Protein AF-0000000071876590 (afdb_homodimer)

pLDDT: mean 78.42, std 24.4, range [21.53, 98.75]

InterPro domains:
  IPR000210 BTB/POZ domain [PF00651] (26-128)
  IPR000210 BTB/POZ domain [PS50097] (36-102)
  IPR000210 BTB/POZ domain [SM00225] (36-132)
  IPR011333 SKP1/BTB/POZ domain superfamily [G3DSA:3.30.710.10] (7-135)
  IPR011333 SKP1/BTB/POZ domain superfamily [SSF54695] (9-129)
  IPR050457 Zinc finger and BTB domain-containing [PTHR46105] (5-132)

Sequence (322 aa):
MATSAPRSSVFTFESTVHSSHVLRCLDEQRRRDTMCDVTVVVEGQSFRAHRSILASCSEYMMHRISSFSQHGAVITLPQEVTVAGFEPLLKFAYTSKLIFEKHNVLEIRNSASILGFNDLDKACFDFLLPKFFSSKLGTFYQRQISVCICLTGSRIPSVSSMATSAPRSSVFTFESTVHSSHVLRCLDEQRRRDTMCDVTVVVEGQSFRAHRSILASCSEYMMHRISSFSQHGAVITLPQEVTVAGFEPLLKFAYTSKLIFEKHNVLEIRNSASILGFNDLDKACFDFLLPKFFSSKLGTFYQRQISVCICLTGSRIPSVSS

Radius of gyration: 23.73 Å; Cα contacts (8 Å, |Δi|>4): 412; chains: 2; bounding box: 60×90×61 Å

Secondary structure (DSSP, 8-state):
---------EEEEE-SSHHHHHHHHHHHHHHTT-S--EEEEETTEEEEE-HHHHHHHBHHHHHHHHHS--TTEEEEPPTT--HHHHHHHHHHHHHSEEEEETTTHHHHHHHHHHHTBSSS-HHHHHHHHHHHH-S--SSGGGS------------------/---------EEEEE-SSHHHHHHHHHHHHHHTT-S--EEEEETTEEEEE-HHHHHHHBHHHHHHHHHS--TTEEEEPPTT--HHHHHHHHHHHHHSEEEEETTTHHHHHHHHHHHTBSSS-HHHHHHHHHHHH-S-TTSGGGS------------------

Nearest PDB structures (foldseek):
  2z8h-assembly1_A-2  TM=9.268E-01  e=6.097E-17  Mus musculus
  9gp5-assembly1_D  TM=9.671E-01  e=3.355E-15  Homo sapiens
  9gr9-assembly2_D-2  TM=9.764E-01  e=1.689E-14  Homo sapiens
  3ohv-assembly2_D  TM=9.613E-01  e=5.766E-14  Homo sapiens
  8ua6-assembly1_D  TM=9.267E-01  e=2.550E-13  Homo sapiens

Structure (mmCIF, N/CA/C/O backbone):
data_AF-0000000071876590-model_v1
#
loop_
_entity.id
_entity.type
_entity.pdbx_description
1 polymer 'BTB domain-containing protein'
#
loop_
_atom_site.group_PDB
_atom_site.id
_atom_site.type_symbol
_atom_site.label_atom_id
_atom_site.label_alt_id
_atom_site.label_comp_id
_atom_site.label_asym_id
_atom_site.label_entity_id
_atom_site.label_seq_id
_atom_site.pdbx_PDB_ins_code
_atom_site.Cartn_x
_atom_site.Cartn_y
_atom_site.Cartn_z
_atom_site.occupancy
_atom_site.B_iso_or_equiv
_atom_site.auth_seq_id
_atom_site.auth_comp_id
_atom_site.auth_asym_id
_atom_site.auth_atom_id
_atom_site.pdbx_PDB_model_num
ATOM 1 N N . MET A 1 1 ? 1.255 50.156 -8.5 1 38.94 1 MET A N 1
ATOM 2 C CA . MET A 1 1 ? 2.074 48.969 -8.586 1 38.94 1 MET A CA 1
ATOM 3 C C . MET A 1 1 ? 1.629 47.906 -7.562 1 38.94 1 MET A C 1
ATOM 5 O O . MET A 1 1 ? 1.713 48.156 -6.355 1 38.94 1 MET A O 1
ATOM 9 N N . ALA A 1 2 ? 0.673 47.094 -7.895 1 47.62 2 ALA A N 1
ATOM 10 C CA . ALA A 1 2 ? 0.082 46.062 -7.059 1 47.62 2 ALA A CA 1
ATOM 11 C C . ALA A 1 2 ? 1.159 45.156 -6.473 1 47.62 2 ALA A C 1
ATOM 13 O O . ALA A 1 2 ? 1.996 44.625 -7.207 1 47.62 2 ALA A O 1
ATOM 14 N N . THR A 1 3 ? 1.755 45.5 -5.379 1 46.78 3 THR A N 1
ATOM 15 C CA . THR A 1 3 ? 2.688 44.625 -4.695 1 46.78 3 THR A CA 1
ATOM 16 C C . THR A 1 3 ? 2.162 43.188 -4.68 1 46.78 3 THR A C 1
ATOM 18 O O . THR A 1 3 ? 1.097 42.938 -4.125 1 46.78 3 THR A O 1
ATOM 21 N N . SER A 1 4 ? 2.359 42.5 -5.777 1 49.38 4 SER A N 1
ATOM 22 C CA . SER A 1 4 ? 2.045 41.062 -5.84 1 49.38 4 SER A CA 1
ATOM 23 C C . SER A 1 4 ? 2.312 40.406 -4.5 1 49.38 4 SER A C 1
ATOM 25 O O . SER A 1 4 ? 3.381 40.562 -3.91 1 49.38 4 SER A O 1
ATOM 27 N N . ALA A 1 5 ? 1.407 40.344 -3.635 1 51.72 5 ALA A N 1
ATOM 28 C CA . ALA A 1 5 ? 1.478 39.594 -2.393 1 51.72 5 ALA A CA 1
ATOM 29 C C . ALA A 1 5 ? 2.434 38.406 -2.527 1 51.72 5 ALA A C 1
ATOM 31 O O . ALA A 1 5 ? 2.514 37.781 -3.59 1 51.72 5 ALA A O 1
ATOM 32 N N . PRO A 1 6 ? 3.584 38.375 -1.807 1 52.53 6 PRO A N 1
ATOM 33 C CA . PRO A 1 6 ? 4.559 37.281 -1.866 1 52.53 6 PRO A CA 1
ATOM 34 C C . PRO A 1 6 ? 3.898 35.906 -1.981 1 52.53 6 PRO A C 1
ATOM 36 O O . PRO A 1 6 ? 2.842 35.688 -1.388 1 52.53 6 PRO A O 1
ATOM 39 N N . ARG A 1 7 ? 3.85 35.312 -3.148 1 54.78 7 ARG A N 1
ATOM 40 C CA . ARG A 1 7 ? 3.41 33.969 -3.441 1 54.78 7 ARG A CA 1
ATOM 41 C C . ARG A 1 7 ? 3.742 33.031 -2.289 1 54.78 7 ARG A C 1
ATOM 43 O O . ARG A 1 7 ? 4.855 33.031 -1.764 1 54.78 7 ARG A O 1
ATOM 50 N N . SER A 1 8 ? 2.721 32.688 -1.494 1 64.62 8 SER A N 1
ATOM 51 C CA . SER A 1 8 ? 2.9 31.766 -0.367 1 64.62 8 SER A CA 1
ATOM 52 C C . SER A 1 8 ? 3.801 30.594 -0.742 1 64.62 8 SER A C 1
ATOM 54 O O . SER A 1 8 ? 3.652 30.016 -1.816 1 64.62 8 SER A O 1
ATOM 56 N N . SER A 1 9 ? 5.043 30.547 -0.22 1 80.5 9 SER A N 1
ATOM 57 C CA . SER A 1 9 ? 6.039 29.5 -0.456 1 80.5 9 SER A CA 1
ATOM 58 C C . SER A 1 9 ? 5.508 28.125 -0.071 1 80.5 9 SER A C 1
ATOM 60 O O . SER A 1 9 ? 4.918 27.953 0.997 1 80.5 9 SER A O 1
ATOM 62 N N . VAL A 1 10 ? 5.25 27.266 -1.045 1 85.44 10 VAL A N 1
ATOM 63 C CA . VAL A 1 10 ? 4.863 25.875 -0.845 1 85.44 10 VAL A CA 1
ATOM 64 C C . VAL A 1 10 ? 6.113 25.016 -0.698 1 85.44 10 VAL A C 1
ATOM 66 O O . VAL A 1 10 ? 7.07 25.156 -1.461 1 85.44 10 VAL A O 1
ATOM 69 N N . PHE A 1 11 ? 6.094 24.188 0.379 1 84 11 PHE A N 1
ATOM 70 C CA . PHE A 1 11 ? 7.211 23.281 0.644 1 84 11 PHE A CA 1
ATOM 71 C C . PHE A 1 11 ? 6.785 21.828 0.468 1 84 11 PHE A C 1
ATOM 73 O O . PHE A 1 11 ? 5.633 21.469 0.733 1 84 11 PHE A O 1
ATOM 80 N N . THR A 1 12 ? 7.781 20.969 0.003 1 88.75 12 THR A N 1
ATOM 81 C CA . THR A 1 12 ? 7.504 19.547 -0.177 1 88.75 12 THR A CA 1
ATOM 82 C C . THR A 1 12 ? 8.586 18.703 0.484 1 88.75 12 THR A C 1
ATOM 84 O O . THR A 1 12 ? 9.781 18.938 0.271 1 88.75 12 THR A O 1
ATOM 87 N N . PHE A 1 13 ? 8.18 17.859 1.358 1 87.06 13 PHE A N 1
ATOM 88 C CA . PHE A 1 13 ? 9.023 16.781 1.872 1 87.06 13 PHE A CA 1
ATOM 89 C C . PHE A 1 13 ? 8.656 15.453 1.228 1 87.06 13 PHE A C 1
ATOM 91 O O . PHE A 1 13 ? 7.48 15.086 1.173 1 87.06 13 PHE A O 1
ATOM 98 N N . GLU A 1 14 ? 9.672 14.781 0.683 1 90.56 14 GLU A N 1
ATOM 99 C CA . GLU A 1 14 ? 9.43 13.477 0.08 1 90.56 14 GLU A CA 1
ATOM 100 C C . GLU A 1 14 ? 10.219 12.383 0.797 1 90.56 14 GLU A C 1
ATOM 102 O O . GLU A 1 14 ? 11.438 12.477 0.934 1 90.56 14 GLU A O 1
ATOM 107 N N . SER A 1 15 ? 9.539 11.453 1.236 1 90.25 15 SER A N 1
ATOM 108 C CA . SER A 1 15 ? 10.195 10.305 1.854 1 90.25 15 SER A CA 1
ATOM 109 C C . SER A 1 15 ? 10.578 9.258 0.811 1 90.25 15 SER A C 1
ATOM 111 O O . SER A 1 15 ? 9.742 8.844 0.004 1 90.25 15 SER A O 1
ATOM 113 N N . THR A 1 16 ? 11.836 8.781 0.858 1 88.94 16 THR A N 1
ATOM 114 C CA . THR A 1 16 ? 12.32 7.785 -0.093 1 88.94 16 THR A CA 1
ATOM 115 C C . THR A 1 16 ? 12.047 6.371 0.417 1 88.94 16 THR A C 1
ATOM 117 O O . THR A 1 16 ? 12.234 5.395 -0.313 1 88.94 16 THR A O 1
ATOM 120 N N . VAL A 1 17 ? 11.578 6.258 1.608 1 91.5 17 VAL A N 1
ATOM 121 C CA . VAL A 1 17 ? 11.445 4.926 2.191 1 91.5 17 VAL A CA 1
ATOM 122 C C . VAL A 1 17 ? 9.969 4.633 2.471 1 91.5 17 VAL A C 1
ATOM 124 O O . VAL A 1 17 ? 9.602 3.49 2.75 1 91.5 17 VAL A O 1
ATOM 127 N N . HIS A 1 18 ? 9.125 5.586 2.344 1 94.56 18 HIS A N 1
ATOM 128 C CA . HIS A 1 18 ? 7.73 5.477 2.754 1 94.56 18 HIS A CA 1
ATOM 129 C C . HIS A 1 18 ? 7.02 4.359 2 1 94.56 18 HIS A C 1
ATOM 131 O O . HIS A 1 18 ? 6.363 3.514 2.609 1 94.56 18 HIS A O 1
ATOM 137 N N . SER A 1 19 ? 7.188 4.359 0.719 1 96.31 19 SER A N 1
ATOM 138 C CA . SER A 1 19 ? 6.469 3.373 -0.081 1 96.31 19 SER A CA 1
ATOM 139 C C . SER A 1 19 ? 6.848 1.951 0.32 1 96.31 19 SER A C 1
ATOM 141 O O . SER A 1 19 ? 5.98 1.085 0.455 1 96.31 19 SER A O 1
ATOM 143 N N . SER A 1 20 ? 8.141 1.736 0.515 1 96 20 SER A N 1
ATOM 144 C CA . SER A 1 20 ? 8.586 0.408 0.92 1 96 20 SER A CA 1
ATOM 145 C C . SER A 1 20 ? 8.086 0.058 2.318 1 96 20 SER A C 1
ATOM 147 O O . SER A 1 20 ? 7.742 -1.094 2.59 1 96 20 SER A O 1
ATOM 149 N N . HIS A 1 21 ? 8.039 1.03 3.176 1 96.12 21 HIS A N 1
ATOM 150 C CA . HIS A 1 21 ? 7.551 0.812 4.531 1 96.12 21 HIS A CA 1
ATOM 151 C C . HIS A 1 21 ? 6.074 0.443 4.531 1 96.12 21 HIS A C 1
ATOM 153 O O . HIS A 1 21 ? 5.66 -0.49 5.227 1 96.12 21 HIS A O 1
ATOM 159 N N . VAL A 1 22 ? 5.316 1.135 3.766 1 97.62 22 VAL A N 1
ATOM 160 C CA . VAL A 1 22 ? 3.887 0.849 3.682 1 97.62 22 VAL A CA 1
ATOM 161 C C . VAL A 1 22 ? 3.672 -0.573 3.168 1 97.62 22 VAL A C 1
ATOM 163 O O . VAL A 1 22 ? 2.877 -1.33 3.729 1 97.62 22 VAL A O 1
ATOM 166 N N . LEU A 1 23 ? 4.387 -0.911 2.152 1 98.38 23 LEU A N 1
ATOM 167 C CA . LEU A 1 23 ? 4.238 -2.246 1.581 1 98.38 23 LEU A CA 1
ATOM 168 C C . LEU A 1 23 ? 4.594 -3.318 2.605 1 98.38 23 LEU A C 1
ATOM 170 O O . LEU A 1 23 ? 3.918 -4.344 2.695 1 98.38 23 LEU A O 1
ATOM 174 N N . ARG A 1 24 ? 5.629 -3.062 3.336 1 98.06 24 ARG A N 1
ATOM 175 C CA . ARG A 1 24 ? 6.039 -4 4.375 1 98.06 24 ARG A CA 1
ATOM 176 C C . ARG A 1 24 ? 4.941 -4.176 5.418 1 98.06 24 ARG A C 1
ATOM 178 O O . ARG A 1 24 ? 4.652 -5.297 5.84 1 98.06 24 ARG A O 1
ATOM 185 N N . CYS A 1 25 ? 4.352 -3.113 5.785 1 97.81 25 CYS A N 1
ATOM 186 C CA . CYS A 1 25 ? 3.268 -3.172 6.762 1 97.81 25 CYS A CA 1
ATOM 187 C C . CYS A 1 25 ? 2.072 -3.934 6.203 1 97.81 25 CYS A C 1
ATOM 189 O O . CYS A 1 25 ? 1.454 -4.73 6.91 1 97.81 25 CYS A O 1
ATOM 191 N N . LEU A 1 26 ? 1.782 -3.697 4.992 1 98.62 26 LEU A N 1
ATOM 192 C CA . LEU A 1 26 ? 0.675 -4.406 4.359 1 98.62 26 LEU A CA 1
ATOM 193 C C . LEU A 1 26 ? 0.957 -5.902 4.289 1 98.62 26 LEU A C 1
ATOM 195 O O . LEU A 1 26 ? 0.048 -6.719 4.457 1 98.62 26 LEU A O 1
ATOM 199 N N . ASP A 1 27 ? 2.154 -6.223 4.043 1 98.75 27 ASP A N 1
ATOM 200 C CA . ASP A 1 27 ? 2.523 -7.637 4.051 1 98.75 27 ASP A CA 1
ATOM 201 C C . ASP A 1 27 ? 2.328 -8.242 5.438 1 98.75 27 ASP A C 1
ATOM 203 O O . ASP A 1 27 ? 1.849 -9.375 5.562 1 98.75 27 ASP A O 1
ATOM 207 N N . GLU A 1 28 ? 2.756 -7.52 6.402 1 98.56 28 GLU A N 1
ATOM 208 C CA . GLU A 1 28 ? 2.562 -7.984 7.773 1 98.56 28 GLU A CA 1
ATOM 209 C C . GLU A 1 28 ? 1.082 -8.18 8.086 1 98.56 28 GLU A C 1
ATOM 211 O O . GLU A 1 28 ? 0.698 -9.188 8.688 1 98.56 28 GLU A O 1
ATOM 216 N N . GLN A 1 29 ? 0.333 -7.223 7.707 1 97.69 29 GLN A N 1
ATOM 217 C CA . GLN A 1 29 ? -1.109 -7.352 7.883 1 97.69 29 GLN A CA 1
ATOM 218 C C . GLN A 1 29 ? -1.633 -8.617 7.219 1 97.69 29 GLN A C 1
ATOM 220 O O . GLN A 1 29 ? -2.395 -9.375 7.824 1 97.69 29 GLN A O 1
ATOM 225 N N . ARG A 1 30 ? -1.25 -8.867 6.008 1 98.31 30 ARG A N 1
ATOM 226 C CA . ARG A 1 30 ? -1.722 -10.031 5.266 1 98.31 30 ARG A CA 1
ATOM 227 C C . ARG A 1 30 ? -1.336 -11.328 5.973 1 98.31 30 ARG A C 1
ATOM 229 O O . ARG A 1 30 ? -2.164 -12.227 6.129 1 98.31 30 ARG A O 1
ATOM 236 N N . ARG A 1 31 ? -0.108 -11.391 6.398 1 98.19 31 ARG A N 1
ATOM 237 C CA . ARG A 1 31 ? 0.401 -12.602 7.039 1 98.19 31 ARG A CA 1
ATOM 238 C C . ARG A 1 31 ? -0.348 -12.891 8.336 1 98.19 31 ARG A C 1
ATOM 240 O O . ARG A 1 31 ? -0.514 -14.047 8.719 1 98.19 31 ARG A O 1
ATOM 247 N N . ARG A 1 32 ? -0.872 -11.859 8.906 1 96.81 32 ARG A N 1
ATOM 248 C CA . ARG A 1 32 ? -1.608 -12.008 10.164 1 96.81 32 ARG A CA 1
ATOM 249 C C . ARG A 1 32 ? -3.113 -12.016 9.914 1 96.81 32 ARG A C 1
ATOM 251 O O . ARG A 1 32 ? -3.902 -12.055 10.859 1 96.81 32 ARG A O 1
ATOM 258 N N . ASP A 1 33 ? -3.473 -11.969 8.703 1 96.44 33 ASP A N 1
ATOM 259 C CA . ASP A 1 33 ? -4.871 -11.906 8.289 1 96.44 33 ASP A CA 1
ATOM 260 C C . ASP A 1 33 ? -5.598 -10.75 8.977 1 96.44 33 ASP A C 1
ATOM 262 O O . ASP A 1 33 ? -6.699 -10.922 9.5 1 96.44 33 ASP A O 1
ATOM 266 N N . THR A 1 34 ? -4.902 -9.625 9.062 1 94 34 THR A N 1
ATOM 267 C CA . THR A 1 34 ? -5.5 -8.414 9.602 1 94 34 THR A CA 1
ATOM 268 C C . THR A 1 34 ? -5.949 -7.484 8.477 1 94 34 THR A C 1
ATOM 270 O O . THR A 1 34 ? -5.184 -7.199 7.555 1 94 34 THR A O 1
ATOM 273 N N . MET A 1 35 ? -7.25 -7.113 8.469 1 92.94 35 MET A N 1
ATOM 274 C CA . MET A 1 35 ? -7.867 -6.152 7.562 1 92.94 35 MET A CA 1
ATOM 275 C C . MET A 1 35 ? -7.949 -6.715 6.148 1 92.94 35 MET A C 1
ATOM 277 O O . MET A 1 35 ? -8.125 -5.965 5.184 1 92.94 35 MET A O 1
ATOM 281 N N . CYS A 1 36 ? -7.625 -7.953 6.012 1 95.12 36 CYS A N 1
ATOM 282 C CA . CYS A 1 36 ? -7.855 -8.594 4.719 1 95.12 36 CYS A CA 1
ATOM 283 C C . CYS A 1 36 ? -9.344 -8.664 4.402 1 95.12 36 CYS A C 1
ATOM 285 O O . CYS A 1 36 ? -10.156 -8.938 5.285 1 95.12 36 CYS A O 1
ATOM 287 N N . ASP A 1 37 ? -9.68 -8.461 3.131 1 92.75 37 ASP A N 1
ATOM 288 C CA . ASP A 1 37 ? -11.094 -8.367 2.809 1 92.75 37 ASP A CA 1
ATOM 289 C C . ASP A 1 37 ? -11.438 -9.195 1.575 1 92.75 37 ASP A C 1
ATOM 291 O O . ASP A 1 37 ? -12.484 -8.992 0.952 1 92.75 37 ASP A O 1
ATOM 295 N N . VAL A 1 38 ? -10.633 -10.133 1.179 1 95.25 38 VAL A N 1
ATOM 296 C CA . VAL A 1 38 ? -10.938 -11.031 0.069 1 95.25 38 VAL A CA 1
ATOM 297 C C . VAL A 1 38 ? -10.25 -12.375 0.287 1 95.25 38 VAL A C 1
ATOM 299 O O . VAL A 1 38 ? -9.172 -12.438 0.882 1 95.25 38 VAL A O 1
ATOM 302 N N . THR A 1 39 ? -10.898 -13.383 -0.102 1 96.94 39 THR A N 1
ATOM 303 C CA . THR A 1 39 ? -10.344 -14.734 -0.154 1 96.94 39 THR A CA 1
ATOM 304 C C . THR A 1 39 ? -10.195 -15.203 -1.6 1 96.94 39 THR A C 1
ATOM 306 O O . THR A 1 39 ? -11.164 -15.203 -2.361 1 96.94 39 THR A O 1
ATOM 309 N N . VAL A 1 40 ? -8.992 -15.555 -1.959 1 98 40 VAL A N 1
ATOM 310 C CA . VAL A 1 40 ? -8.719 -16.094 -3.289 1 98 40 VAL A CA 1
ATOM 311 C C . VAL A 1 40 ? -8.547 -17.609 -3.211 1 98 40 VAL A C 1
ATOM 313 O O . VAL A 1 40 ? -7.762 -18.109 -2.404 1 98 40 VAL A O 1
ATOM 316 N N . VAL A 1 41 ? -9.297 -18.312 -4.027 1 98.44 41 VAL A N 1
ATOM 317 C CA . VAL A 1 41 ? -9.234 -19.766 -4.027 1 98.44 41 VAL A CA 1
ATOM 318 C C . VAL A 1 41 ? -8.516 -20.25 -5.289 1 98.44 41 VAL A C 1
ATOM 320 O O . VAL A 1 41 ? -8.938 -19.938 -6.406 1 98.44 41 VAL A O 1
ATOM 323 N N . VAL A 1 42 ? -7.445 -20.953 -5.082 1 98.62 42 VAL A N 1
ATOM 324 C CA . VAL A 1 42 ? -6.641 -21.531 -6.148 1 98.62 42 VAL A CA 1
ATOM 325 C C . VAL A 1 42 ? -6.477 -23.031 -5.906 1 98.62 42 VAL A C 1
ATOM 327 O O . VAL A 1 42 ? -5.918 -23.453 -4.891 1 98.62 42 VAL A O 1
ATOM 330 N N . GLU A 1 43 ? -6.922 -23.797 -6.789 1 98.12 43 GLU A N 1
ATOM 331 C CA . GLU A 1 43 ? -6.844 -25.25 -6.648 1 98.12 43 GLU A CA 1
ATOM 332 C C . GLU A 1 43 ? -7.348 -25.703 -5.281 1 98.12 43 GLU A C 1
ATOM 334 O O . GLU A 1 43 ? -6.719 -26.531 -4.629 1 98.12 43 GLU A O 1
ATOM 339 N N . GLY A 1 44 ? -8.367 -25.109 -4.836 1 97.31 44 GLY A N 1
ATOM 340 C CA . GLY A 1 44 ? -9 -25.5 -3.584 1 97.31 44 GLY A CA 1
ATOM 341 C C . GLY A 1 44 ? -8.328 -24.891 -2.365 1 97.31 44 GLY A C 1
ATOM 342 O O . GLY A 1 44 ? -8.844 -25 -1.25 1 97.31 44 GLY A O 1
ATOM 343 N N . GLN A 1 45 ? -7.219 -24.297 -2.527 1 98.31 45 GLN A N 1
ATOM 344 C CA . GLN A 1 45 ? -6.527 -23.641 -1.422 1 98.31 45 GLN A CA 1
ATOM 345 C C . GLN A 1 45 ? -6.926 -22.172 -1.314 1 98.31 45 GLN A C 1
ATOM 347 O O . GLN A 1 45 ? -7.051 -21.484 -2.328 1 98.31 45 GLN A O 1
ATOM 352 N N . SER A 1 46 ? -7.133 -21.75 -0.089 1 98.19 46 SER A N 1
ATOM 353 C CA . SER A 1 46 ? -7.578 -20.375 0.145 1 98.19 46 SER A CA 1
ATOM 354 C C . SER A 1 46 ? -6.406 -19.469 0.52 1 98.19 46 SER A C 1
ATOM 356 O O . SER A 1 46 ? -5.535 -19.875 1.296 1 98.19 46 SER A O 1
ATOM 358 N N . PHE A 1 47 ? -6.387 -18.234 -0.032 1 98.5 47 PHE A N 1
ATOM 359 C CA . PHE A 1 47 ? -5.426 -17.188 0.269 1 98.5 47 PHE A CA 1
ATOM 360 C C . PHE A 1 47 ? -6.137 -15.898 0.655 1 98.5 47 PHE A C 1
ATOM 362 O O . PHE A 1 47 ? -6.961 -15.383 -0.105 1 98.5 47 PHE A O 1
ATOM 369 N N . ARG A 1 48 ? -5.805 -15.367 1.826 1 97.75 48 ARG A N 1
ATOM 370 C CA . ARG A 1 48 ? -6.34 -14.078 2.252 1 97.75 48 ARG A CA 1
ATOM 371 C C . ARG A 1 48 ? -5.469 -12.93 1.756 1 97.75 48 ARG A C 1
ATOM 373 O O . ARG A 1 48 ? -4.238 -13.039 1.736 1 97.75 48 ARG A O 1
ATOM 380 N N . ALA A 1 49 ? -6.148 -11.867 1.338 1 97.88 49 ALA A N 1
ATOM 381 C CA . ALA A 1 49 ? -5.414 -10.719 0.824 1 97.88 49 ALA A CA 1
ATOM 382 C C . ALA A 1 49 ? -6.254 -9.445 0.902 1 97.88 49 ALA A C 1
ATOM 384 O O . ALA A 1 49 ? -7.402 -9.484 1.351 1 97.88 49 ALA A O 1
ATOM 385 N N . HIS A 1 50 ? -5.703 -8.344 0.597 1 97 50 HIS A N 1
ATOM 386 C CA . HIS A 1 50 ? -6.422 -7.086 0.443 1 97 50 HIS A CA 1
ATOM 387 C C . HIS A 1 50 ? -6.871 -6.883 -1 1 97 50 HIS A C 1
ATOM 389 O O . HIS A 1 50 ? -6.066 -6.988 -1.928 1 97 50 HIS A O 1
ATOM 395 N N . ARG A 1 51 ? -8.117 -6.531 -1.193 1 96.56 51 ARG A N 1
ATOM 396 C CA . ARG A 1 51 ? -8.648 -6.266 -2.529 1 96.56 51 ARG A CA 1
ATOM 397 C C . ARG A 1 51 ? -7.844 -5.176 -3.229 1 96.56 51 ARG A C 1
ATOM 399 O O . ARG A 1 51 ? -7.504 -5.309 -4.406 1 96.56 51 ARG A O 1
ATOM 406 N N . SER A 1 52 ? -7.586 -4.117 -2.457 1 96.62 52 SER A N 1
ATOM 407 C CA . SER A 1 52 ? -6.918 -2.949 -3.025 1 96.62 52 SER A CA 1
ATOM 408 C C . SER A 1 52 ? -5.531 -3.307 -3.551 1 96.62 52 SER A C 1
ATOM 410 O O . SER A 1 52 ? -5.121 -2.826 -4.609 1 96.62 52 SER A O 1
ATOM 412 N N . ILE A 1 53 ? -4.785 -4.18 -2.84 1 98 53 ILE A N 1
ATOM 413 C CA . ILE A 1 53 ? -3.449 -4.586 -3.264 1 98 53 ILE A CA 1
ATOM 414 C C . ILE A 1 53 ? -3.547 -5.488 -4.492 1 98 53 ILE A C 1
ATOM 416 O O . ILE A 1 53 ? -2.84 -5.277 -5.48 1 98 53 ILE A O 1
ATOM 420 N N . LEU A 1 54 ? -4.441 -6.469 -4.477 1 97.38 54 LEU A N 1
ATOM 421 C CA . LEU A 1 54 ? -4.598 -7.367 -5.617 1 97.38 54 LEU A CA 1
ATOM 422 C C . LEU A 1 54 ? -4.996 -6.59 -6.867 1 97.38 54 LEU A C 1
ATOM 424 O O . LEU A 1 54 ? -4.457 -6.84 -7.949 1 97.38 54 LEU A O 1
ATOM 428 N N . ALA A 1 55 ? -5.887 -5.68 -6.703 1 96.69 55 ALA A N 1
ATOM 429 C CA . ALA A 1 55 ? -6.352 -4.863 -7.824 1 96.69 55 ALA A CA 1
ATOM 430 C C . ALA A 1 55 ? -5.227 -3.98 -8.359 1 96.69 55 ALA A C 1
ATOM 432 O O . ALA A 1 55 ? -5.219 -3.627 -9.547 1 96.69 55 ALA A O 1
ATOM 433 N N . SER A 1 56 ? -4.293 -3.609 -7.535 1 97.06 56 SER A N 1
ATOM 434 C CA . SER A 1 56 ? -3.18 -2.758 -7.938 1 97.06 56 SER A CA 1
ATOM 435 C C . SER A 1 56 ? -2.156 -3.535 -8.758 1 97.06 56 SER A C 1
ATOM 437 O O . SER A 1 56 ? -1.422 -2.953 -9.555 1 97.06 56 SER A O 1
ATOM 439 N N . CYS A 1 57 ? -2.117 -4.824 -8.617 1 96.38 57 CYS A N 1
ATOM 440 C CA . CYS A 1 57 ? -1.017 -5.602 -9.18 1 96.38 57 CYS A CA 1
ATOM 441 C C . CYS A 1 57 ? -1.499 -6.488 -10.32 1 96.38 57 CYS A C 1
ATOM 443 O O . CYS A 1 57 ? -0.701 -6.938 -11.141 1 96.38 57 CYS A O 1
ATOM 445 N N . SER A 1 58 ? -2.727 -6.777 -10.391 1 96.62 58 SER A N 1
ATOM 446 C CA . SER A 1 58 ? -3.287 -7.73 -11.336 1 96.62 58 SER A CA 1
ATOM 447 C C . SER A 1 58 ? -4.516 -7.16 -12.039 1 96.62 58 SER A C 1
ATOM 449 O O . SER A 1 58 ? -5.523 -6.859 -11.391 1 96.62 58 SER A O 1
ATOM 451 N N . GLU A 1 59 ? -4.504 -7.117 -13.359 1 95.94 59 GLU A N 1
ATOM 452 C CA . GLU A 1 59 ? -5.652 -6.645 -14.125 1 95.94 59 GLU A CA 1
ATOM 453 C C . GLU A 1 59 ? -6.844 -7.582 -13.977 1 95.94 59 GLU A C 1
ATOM 455 O O . GLU A 1 59 ? -7.988 -7.133 -13.891 1 95.94 59 GLU A O 1
ATOM 460 N N . TYR A 1 60 ? -6.543 -8.82 -13.984 1 95.94 60 TYR A N 1
ATOM 461 C CA . TYR A 1 60 ? -7.59 -9.812 -13.773 1 95.94 60 TYR A CA 1
ATOM 462 C C . TYR A 1 60 ? -8.312 -9.57 -12.453 1 95.94 60 TYR A C 1
ATOM 464 O O . TYR A 1 60 ? -9.547 -9.523 -12.414 1 95.94 60 TYR A O 1
ATOM 472 N N . MET A 1 61 ? -7.602 -9.383 -11.438 1 95.88 61 MET A N 1
ATOM 473 C CA . MET A 1 61 ? -8.188 -9.172 -10.117 1 95.88 61 MET A CA 1
ATOM 474 C C . MET A 1 61 ? -8.922 -7.832 -10.055 1 95.88 61 MET A C 1
ATOM 476 O O . MET A 1 61 ? -9.977 -7.723 -9.438 1 95.88 61 MET A O 1
ATOM 480 N N . MET A 1 62 ? -8.305 -6.832 -10.641 1 95.06 62 MET A N 1
ATOM 481 C CA . MET A 1 62 ? -8.961 -5.531 -10.703 1 95.06 62 MET A CA 1
ATOM 482 C C . MET A 1 62 ? -10.352 -5.656 -11.305 1 95.06 62 MET A C 1
ATOM 484 O O . MET A 1 62 ? -11.328 -5.156 -10.742 1 95.06 62 MET A O 1
ATOM 488 N N . HIS A 1 63 ? -10.477 -6.316 -12.375 1 94.25 63 HIS A N 1
ATOM 489 C CA . HIS A 1 63 ? -11.758 -6.492 -13.055 1 94.25 63 HIS A CA 1
ATOM 490 C C . HIS A 1 63 ? -12.711 -7.332 -12.219 1 94.25 63 HIS A C 1
ATOM 492 O O . HIS A 1 63 ? -13.891 -6.988 -12.078 1 94.25 63 HIS A O 1
ATOM 498 N N . ARG A 1 64 ? -12.195 -8.344 -11.641 1 93.56 64 ARG A N 1
ATOM 499 C CA . ARG A 1 64 ? -13.023 -9.258 -10.859 1 93.56 64 ARG A CA 1
ATOM 500 C C . ARG A 1 64 ? -13.547 -8.57 -9.602 1 93.56 64 ARG A C 1
ATOM 502 O O . ARG A 1 64 ? -14.727 -8.711 -9.258 1 93.56 64 ARG A O 1
ATOM 509 N N . ILE A 1 65 ? -12.75 -7.848 -8.945 1 93.06 65 ILE A N 1
ATOM 510 C CA . ILE A 1 65 ? -13.102 -7.184 -7.691 1 93.06 65 ILE A CA 1
ATOM 511 C C . ILE A 1 65 ? -14.055 -6.023 -7.973 1 93.06 65 ILE A C 1
ATOM 513 O O . ILE A 1 65 ? -15.008 -5.801 -7.227 1 93.06 65 ILE A O 1
ATOM 517 N N . SER A 1 66 ? -13.773 -5.363 -8.977 1 89.12 66 SER A N 1
ATOM 518 C CA . SER A 1 66 ? -14.633 -4.234 -9.336 1 89.12 66 SER A CA 1
ATOM 519 C C . SER A 1 66 ? -16.031 -4.707 -9.719 1 89.12 66 SER A C 1
ATOM 521 O O . SER A 1 66 ? -17 -3.975 -9.547 1 89.12 66 SER A O 1
ATOM 523 N N . SER A 1 67 ? -16.125 -5.887 -10.25 1 84.75 67 SER A N 1
ATOM 524 C CA . SER A 1 67 ? -17.406 -6.434 -10.688 1 84.75 67 SER A CA 1
ATOM 525 C C . SER A 1 67 ? -18.219 -6.957 -9.516 1 84.75 67 SER A C 1
ATOM 527 O O . SER A 1 67 ? -19.453 -6.984 -9.57 1 84.75 67 SER A O 1
ATOM 529 N N . PHE A 1 68 ? -17.516 -7.527 -8.477 1 71.31 68 PHE A N 1
ATOM 530 C CA . PHE A 1 68 ? -18.203 -8.133 -7.344 1 71.31 68 PHE A CA 1
ATOM 531 C C . PHE A 1 68 ? -18.094 -7.25 -6.105 1 71.31 68 PHE A C 1
ATOM 533 O O . PHE A 1 68 ? -17.562 -7.676 -5.078 1 71.31 68 PHE A O 1
ATOM 540 N N . SER A 1 69 ? -18.328 -6.07 -6.117 1 62.66 69 SER A N 1
ATOM 541 C CA . SER A 1 69 ? -18.047 -5.031 -5.133 1 62.66 69 SER A CA 1
ATOM 542 C C . SER A 1 69 ? -18.359 -5.512 -3.719 1 62.66 69 SER A C 1
ATOM 544 O O . SER A 1 69 ? -18.188 -4.766 -2.752 1 62.66 69 SER A O 1
ATOM 546 N N . GLN A 1 70 ? -18.625 -6.902 -3.533 1 65.06 70 GLN A N 1
ATOM 547 C CA . GLN A 1 70 ? -19.062 -7.227 -2.18 1 65.06 70 GLN A CA 1
ATOM 548 C C . GLN A 1 70 ? -17.859 -7.496 -1.267 1 65.06 70 GLN A C 1
ATOM 550 O O . GLN A 1 70 ? -16.922 -8.195 -1.655 1 65.06 70 GLN A O 1
ATOM 555 N N . HIS A 1 71 ? -17.781 -6.805 -0.151 1 63.97 71 HIS A N 1
ATOM 556 C CA . HIS A 1 71 ? -16.844 -7.105 0.922 1 63.97 71 HIS A CA 1
ATOM 557 C C . HIS A 1 71 ? -16.922 -8.578 1.323 1 63.97 71 HIS A C 1
ATOM 559 O O . HIS A 1 71 ? -18.016 -9.148 1.388 1 63.97 71 HIS A O 1
ATOM 565 N N . GLY A 1 72 ? -15.703 -9.148 1.506 1 69.25 72 GLY A N 1
ATOM 566 C CA . GLY A 1 72 ? -15.609 -10.547 1.91 1 69.25 72 GLY A CA 1
ATOM 567 C C . GLY A 1 72 ? -15.828 -11.516 0.764 1 69.25 72 GLY A C 1
ATOM 568 O O . GLY A 1 72 ? -16.141 -12.68 0.984 1 69.25 72 GLY A O 1
ATOM 569 N N . ALA A 1 73 ? -15.625 -11.07 -0.393 1 81.19 73 ALA A N 1
ATOM 570 C CA . ALA A 1 73 ? -15.844 -11.891 -1.582 1 81.19 73 ALA A CA 1
ATOM 571 C C . ALA A 1 73 ? -14.82 -13.023 -1.664 1 81.19 73 ALA A C 1
ATOM 573 O O . ALA A 1 73 ? -13.695 -12.883 -1.189 1 81.19 73 ALA A O 1
ATOM 574 N N . VAL A 1 74 ? -15.344 -14.109 -2.111 1 93.56 74 VAL A N 1
ATOM 575 C CA . VAL A 1 74 ? -14.5 -15.25 -2.457 1 93.56 74 VAL A CA 1
ATOM 576 C C . VAL A 1 74 ? -14.305 -15.305 -3.971 1 93.56 74 VAL A C 1
ATOM 578 O O . VAL A 1 74 ? -15.273 -15.344 -4.73 1 93.56 74 VAL A O 1
ATOM 581 N N . ILE A 1 75 ? -13.094 -15.211 -4.402 1 95.62 75 ILE A N 1
ATOM 582 C CA . ILE A 1 75 ? -12.758 -15.258 -5.82 1 95.62 75 ILE A CA 1
ATOM 583 C C . ILE A 1 75 ? -12.047 -16.578 -6.141 1 95.62 75 ILE A C 1
ATOM 585 O O . ILE A 1 75 ? -10.953 -16.828 -5.637 1 95.62 75 ILE A O 1
ATOM 589 N N . THR A 1 76 ? -12.695 -17.391 -6.934 1 96.75 76 THR A N 1
ATOM 590 C CA . THR A 1 76 ? -12.07 -18.625 -7.406 1 96.75 76 THR A CA 1
ATOM 591 C C . THR A 1 76 ? -11.375 -18.391 -8.742 1 96.75 76 THR A C 1
ATOM 593 O O . THR A 1 76 ? -11.984 -17.922 -9.695 1 96.75 76 THR A O 1
ATOM 596 N N . LEU A 1 77 ? -10.094 -18.734 -8.797 1 98.12 77 LEU A N 1
ATOM 597 C CA . LEU A 1 77 ? -9.328 -18.5 -10.016 1 98.12 77 LEU A CA 1
ATOM 598 C C . LEU A 1 77 ? -9.508 -19.641 -11.008 1 98.12 77 LEU A C 1
ATOM 600 O O . LEU A 1 77 ? -9.891 -20.75 -10.625 1 98.12 77 LEU A O 1
ATOM 604 N N . PRO A 1 78 ? -9.242 -19.344 -12.289 1 97.81 78 PRO A N 1
ATOM 605 C CA . PRO A 1 78 ? -9.336 -20.391 -13.312 1 97.81 78 PRO A CA 1
ATOM 606 C C . PRO A 1 78 ? -8.43 -21.578 -13.023 1 97.81 78 PRO A C 1
ATOM 608 O O . PRO A 1 78 ? -7.43 -21.453 -12.32 1 97.81 78 PRO A O 1
ATOM 611 N N . GLN A 1 79 ? -8.758 -22.703 -13.609 1 97.31 79 GLN A N 1
ATOM 612 C CA . GLN A 1 79 ? -8.047 -23.953 -13.359 1 97.31 79 GLN A CA 1
ATOM 613 C C . GLN A 1 79 ? -6.609 -23.875 -13.852 1 97.31 79 GLN A C 1
ATOM 615 O O . GLN A 1 79 ? -5.73 -24.578 -13.336 1 97.31 79 GLN A O 1
ATOM 620 N N . GLU A 1 80 ? -6.34 -22.969 -14.836 1 97.44 80 GLU A N 1
ATOM 621 C CA . GLU A 1 80 ? -5.016 -22.797 -15.422 1 97.44 80 GLU A CA 1
ATOM 622 C C . GLU A 1 80 ? -4.039 -22.203 -14.422 1 97.44 80 GLU A C 1
ATOM 624 O O . GLU A 1 80 ? -2.822 -22.297 -14.594 1 97.44 80 GLU A O 1
ATOM 629 N N . VAL A 1 81 ? -4.598 -21.578 -13.422 1 98.25 81 VAL A N 1
ATOM 630 C CA . VAL A 1 81 ? -3.758 -20.969 -12.391 1 98.25 81 VAL A CA 1
ATOM 631 C C . VAL A 1 81 ? -3.533 -21.984 -11.266 1 98.25 81 VAL A C 1
ATOM 633 O O . VAL A 1 81 ? -4.488 -22.438 -10.633 1 98.25 81 VAL A O 1
ATOM 636 N N . THR A 1 82 ? -2.244 -22.281 -11.008 1 98.19 82 THR A N 1
ATOM 637 C CA . THR A 1 82 ? -1.899 -23.25 -9.977 1 98.19 82 THR A CA 1
ATOM 638 C C . THR A 1 82 ? -1.419 -22.547 -8.711 1 98.19 82 THR A C 1
ATOM 640 O O . THR A 1 82 ? -1.074 -21.375 -8.742 1 98.19 82 THR A O 1
ATOM 643 N N . VAL A 1 83 ? -1.345 -23.266 -7.637 1 98.5 83 VAL A N 1
ATOM 644 C CA . VAL A 1 83 ? -0.814 -22.75 -6.383 1 98.5 83 VAL A CA 1
ATOM 645 C C . VAL A 1 83 ? 0.663 -22.406 -6.555 1 98.5 83 VAL A C 1
ATOM 647 O O . VAL A 1 83 ? 1.113 -21.344 -6.113 1 98.5 83 VAL A O 1
ATOM 650 N N . ALA A 1 84 ? 1.373 -23.219 -7.246 1 97.31 84 ALA A N 1
ATOM 651 C CA . ALA A 1 84 ? 2.801 -23.016 -7.477 1 97.31 84 ALA A CA 1
ATOM 652 C C . ALA A 1 84 ? 3.049 -21.75 -8.297 1 97.31 84 ALA A C 1
ATOM 654 O O . ALA A 1 84 ? 4.098 -21.109 -8.164 1 97.31 84 ALA A O 1
ATOM 655 N N . GLY A 1 85 ? 2.1 -21.406 -9.109 1 96.88 85 GLY A N 1
ATOM 656 C CA . GLY A 1 85 ? 2.186 -20.188 -9.906 1 96.88 85 GLY A CA 1
ATOM 657 C C . GLY A 1 85 ? 1.701 -18.953 -9.172 1 96.88 85 GLY A C 1
ATOM 658 O O . GLY A 1 85 ? 2.328 -17.891 -9.242 1 96.88 85 GLY A O 1
ATOM 659 N N . PHE A 1 86 ? 0.674 -19.125 -8.406 1 98.38 86 PHE A N 1
ATOM 660 C CA . PHE A 1 86 ? -0.031 -18 -7.812 1 98.38 86 PHE A CA 1
ATOM 661 C C . PHE A 1 86 ? 0.676 -17.531 -6.547 1 98.38 86 PHE A C 1
ATOM 663 O O . PHE A 1 86 ? 0.819 -16.328 -6.324 1 98.38 86 PHE A O 1
ATOM 670 N N . GLU A 1 87 ? 1.088 -18.406 -5.73 1 98.44 87 GLU A N 1
ATOM 671 C CA . GLU A 1 87 ? 1.597 -18.047 -4.41 1 98.44 87 GLU A CA 1
ATOM 672 C C . GLU A 1 87 ? 2.811 -17.125 -4.516 1 98.44 87 GLU A C 1
ATOM 674 O O . GLU A 1 87 ? 2.881 -16.109 -3.84 1 98.44 87 GLU A O 1
ATOM 679 N N . PRO A 1 88 ? 3.824 -17.422 -5.41 1 97 88 PRO A N 1
ATOM 680 C CA . PRO A 1 88 ? 4.938 -16.484 -5.566 1 97 88 PRO A CA 1
ATOM 681 C C . PRO A 1 88 ? 4.496 -15.125 -6.086 1 97 88 PRO A C 1
ATOM 683 O O . PRO A 1 88 ? 5.098 -14.102 -5.746 1 97 88 PRO A O 1
ATOM 686 N N . LEU A 1 89 ? 3.453 -15.094 -6.883 1 97.31 89 LEU A N 1
ATOM 687 C CA . LEU A 1 89 ? 2.93 -13.836 -7.402 1 97.31 89 LEU A CA 1
ATOM 688 C C . LEU A 1 89 ? 2.268 -13.023 -6.297 1 97.31 89 LEU A C 1
ATOM 690 O O . LEU A 1 89 ? 2.449 -11.812 -6.219 1 97.31 89 LEU A O 1
ATOM 694 N N . LEU A 1 90 ? 1.517 -13.711 -5.5 1 98.62 90 LEU A N 1
ATOM 695 C CA . LEU A 1 90 ? 0.908 -13.062 -4.344 1 98.62 90 LEU A CA 1
ATOM 696 C C . LEU A 1 90 ? 1.973 -12.453 -3.438 1 98.62 90 LEU A C 1
ATOM 698 O O . LEU A 1 90 ? 1.853 -11.297 -3.02 1 98.62 90 LEU A O 1
ATOM 702 N N . LYS A 1 91 ? 2.963 -13.234 -3.152 1 98.12 91 LYS A N 1
ATOM 703 C CA . LYS A 1 91 ? 4.055 -12.742 -2.32 1 98.12 91 LYS A CA 1
ATOM 704 C C . LYS A 1 91 ? 4.746 -11.547 -2.975 1 98.12 91 LYS A C 1
ATOM 706 O O . LYS A 1 91 ? 5.07 -10.57 -2.305 1 98.12 91 LYS A O 1
ATOM 711 N N . PHE A 1 92 ? 4.922 -11.578 -4.23 1 96.62 92 PHE A N 1
ATOM 712 C CA . PHE A 1 92 ? 5.527 -10.469 -4.965 1 96.62 92 PHE A CA 1
ATOM 713 C C . PHE A 1 92 ? 4.711 -9.195 -4.797 1 96.62 92 PHE A C 1
ATOM 715 O O . PHE A 1 92 ? 5.266 -8.117 -4.57 1 96.62 92 PHE A O 1
ATOM 722 N N . ALA A 1 93 ? 3.438 -9.367 -4.91 1 97.88 93 ALA A N 1
ATOM 723 C CA . ALA A 1 93 ? 2.539 -8.219 -4.785 1 97.88 93 ALA A CA 1
ATOM 724 C C . ALA A 1 93 ? 2.785 -7.473 -3.477 1 97.88 93 ALA A C 1
ATOM 726 O O . ALA A 1 93 ? 2.693 -6.242 -3.432 1 97.88 93 ALA A O 1
ATOM 727 N N . TYR A 1 94 ? 3.213 -8.203 -2.473 1 98.38 94 TYR A N 1
ATOM 728 C CA . TYR A 1 94 ? 3.314 -7.617 -1.143 1 98.38 94 TYR A CA 1
ATOM 729 C C . TYR A 1 94 ? 4.77 -7.328 -0.784 1 98.38 94 TYR A C 1
ATOM 731 O O . TYR A 1 94 ? 5.047 -6.66 0.214 1 98.38 94 TYR A O 1
ATOM 739 N N . THR A 1 95 ? 5.781 -7.77 -1.583 1 97.69 95 THR A N 1
ATOM 740 C CA . THR A 1 95 ? 7.152 -7.695 -1.093 1 97.69 95 THR A CA 1
ATOM 741 C C . THR A 1 95 ? 8.078 -7.125 -2.162 1 97.69 95 THR A C 1
ATOM 743 O O . THR A 1 95 ? 9.219 -6.766 -1.874 1 97.69 95 THR A O 1
ATOM 746 N N . SER A 1 96 ? 7.688 -7.047 -3.338 1 95.31 96 SER A N 1
ATOM 747 C CA . SER A 1 96 ? 8.492 -6.617 -4.477 1 95.31 96 SER A CA 1
ATOM 748 C C . SER A 1 96 ? 9.484 -7.699 -4.891 1 95.31 96 SER A C 1
ATOM 750 O O . SER A 1 96 ? 10.328 -7.473 -5.762 1 95.31 96 SER A O 1
ATOM 752 N N . LYS A 1 97 ? 9.43 -8.82 -4.246 1 93.94 97 LYS A N 1
ATOM 753 C CA . LYS A 1 97 ? 10.367 -9.906 -4.516 1 93.94 97 LYS A CA 1
ATOM 754 C C . LYS A 1 97 ? 9.648 -11.125 -5.086 1 93.94 97 LYS A C 1
ATOM 756 O O . LYS A 1 97 ? 8.672 -11.602 -4.504 1 93.94 97 LYS A O 1
ATOM 761 N N . LEU A 1 98 ? 10.062 -11.539 -6.219 1 93.75 98 LEU A N 1
ATOM 762 C CA . LEU A 1 98 ? 9.602 -12.797 -6.797 1 93.75 98 LEU A CA 1
ATOM 763 C C . LEU A 1 98 ? 10.633 -13.906 -6.586 1 93.75 98 LEU A C 1
ATOM 765 O O . LEU A 1 98 ? 11.742 -13.836 -7.117 1 93.75 98 LEU A O 1
ATOM 769 N N . ILE A 1 99 ? 10.305 -14.867 -5.812 1 91.94 99 ILE A N 1
ATOM 770 C CA . ILE A 1 99 ? 11.188 -15.984 -5.504 1 91.94 99 ILE A CA 1
ATOM 771 C C . ILE A 1 99 ? 10.711 -17.234 -6.246 1 91.94 99 ILE A C 1
ATOM 773 O O . ILE A 1 99 ? 9.531 -17.594 -6.184 1 91.94 99 ILE A O 1
ATOM 777 N N . PHE A 1 100 ? 11.594 -17.781 -6.961 1 89.31 100 PHE A N 1
ATOM 778 C CA . PHE A 1 100 ? 11.18 -18.922 -7.773 1 89.31 100 PHE A CA 1
ATOM 779 C C . PHE A 1 100 ? 12.336 -19.906 -7.941 1 89.31 100 PHE A C 1
ATOM 781 O O . PHE A 1 100 ? 13.477 -19.609 -7.586 1 89.31 100 PHE A O 1
ATOM 788 N N . GLU A 1 101 ? 11.969 -21.094 -8.328 1 86.56 101 GLU A N 1
ATOM 789 C CA . GLU A 1 101 ? 12.898 -22.172 -8.664 1 86.56 101 GLU A CA 1
ATOM 790 C C . GLU A 1 101 ? 12.711 -22.641 -10.109 1 86.56 101 GLU A C 1
ATOM 792 O O . GLU A 1 101 ? 11.773 -22.219 -10.781 1 86.56 101 GLU A O 1
ATOM 797 N N . LYS A 1 102 ? 13.641 -23.438 -10.539 1 83.56 102 LYS A N 1
ATOM 798 C CA . LYS A 1 102 ? 13.586 -23.953 -11.906 1 83.56 102 LYS A CA 1
ATOM 799 C C . LYS A 1 102 ? 12.297 -24.734 -12.148 1 83.56 102 LYS A C 1
ATOM 801 O O . LYS A 1 102 ? 11.711 -24.641 -13.234 1 83.56 102 LYS A O 1
ATOM 806 N N . HIS A 1 103 ? 11.836 -25.406 -11.234 1 86.25 103 HIS A N 1
ATOM 807 C CA . HIS A 1 103 ? 10.75 -26.344 -11.461 1 86.25 103 HIS A CA 1
ATOM 808 C C . HIS A 1 103 ? 9.398 -25.641 -11.492 1 86.25 103 HIS A C 1
ATOM 810 O O . HIS A 1 103 ? 8.406 -26.203 -11.945 1 86.25 103 HIS A O 1
ATOM 816 N N . ASN A 1 104 ? 9.305 -24.328 -11.039 1 90.56 104 ASN A N 1
ATOM 817 C CA . ASN A 1 104 ? 7.988 -23.703 -11 1 90.56 104 ASN A CA 1
ATOM 818 C C . ASN A 1 104 ? 7.961 -22.406 -11.797 1 90.56 104 ASN A C 1
ATOM 820 O O . ASN A 1 104 ? 6.934 -21.734 -11.859 1 90.56 104 ASN A O 1
ATOM 824 N N . VAL A 1 105 ? 9.008 -22.062 -12.43 1 89.5 105 VAL A N 1
ATOM 825 C CA . VAL A 1 105 ? 9.117 -20.781 -13.117 1 89.5 105 VAL A CA 1
ATOM 826 C C . VAL A 1 105 ? 8.07 -20.703 -14.227 1 89.5 105 VAL A C 1
ATOM 828 O O . VAL A 1 105 ? 7.492 -19.641 -14.461 1 89.5 105 VAL A O 1
ATOM 831 N N . LEU A 1 106 ? 7.816 -21.766 -14.867 1 89.12 106 LEU A N 1
ATOM 832 C CA . LEU A 1 106 ? 6.855 -21.75 -15.961 1 89.12 106 LEU A CA 1
ATOM 833 C C . LEU A 1 106 ? 5.434 -21.578 -15.445 1 89.12 106 LEU A C 1
ATOM 835 O O . LEU A 1 106 ? 4.625 -20.875 -16.062 1 89.12 106 LEU A O 1
ATOM 839 N N . GLU A 1 107 ? 5.168 -22.25 -14.367 1 93.31 107 GLU A N 1
ATOM 840 C CA . GLU A 1 107 ? 3.852 -22.078 -13.758 1 93.31 107 GLU A CA 1
ATOM 841 C C . GLU A 1 107 ? 3.621 -20.641 -13.312 1 93.31 107 GLU A C 1
ATOM 843 O O . GLU A 1 107 ? 2.52 -20.109 -13.469 1 93.31 107 GLU A O 1
ATOM 848 N N . ILE A 1 108 ? 4.641 -20.016 -12.859 1 94.5 108 ILE A N 1
ATOM 849 C CA . ILE A 1 108 ? 4.555 -18.625 -12.422 1 94.5 108 ILE A CA 1
ATOM 850 C C . ILE A 1 108 ? 4.293 -17.719 -13.625 1 94.5 108 ILE A C 1
ATOM 852 O O . ILE A 1 108 ? 3.387 -16.891 -13.602 1 94.5 108 ILE A O 1
ATOM 856 N N . ARG A 1 109 ? 5.074 -17.969 -14.609 1 91.44 109 ARG A N 1
ATOM 857 C CA . ARG A 1 109 ? 4.934 -17.156 -15.82 1 91.44 109 ARG A CA 1
ATOM 858 C C . ARG A 1 109 ? 3.527 -17.281 -16.406 1 91.44 109 ARG A C 1
ATOM 860 O O . ARG A 1 109 ? 2.904 -16.281 -16.766 1 91.44 109 ARG A O 1
ATOM 867 N N . ASN A 1 110 ? 3.045 -18.516 -16.516 1 93 110 ASN A N 1
ATOM 868 C CA . ASN A 1 110 ? 1.711 -18.766 -17.047 1 93 110 ASN A CA 1
ATOM 869 C C . ASN A 1 110 ? 0.631 -18.109 -16.188 1 93 110 ASN A C 1
ATOM 871 O O . ASN A 1 110 ? -0.277 -17.453 -16.719 1 93 110 ASN A O 1
ATOM 875 N N . SER A 1 111 ? 0.754 -18.25 -14.914 1 95.88 111 SER A N 1
ATOM 876 C CA . SER A 1 111 ? -0.208 -17.656 -14 1 95.88 111 SER A CA 1
ATOM 877 C C . SER A 1 111 ? -0.168 -16.125 -14.086 1 95.88 111 SER A C 1
ATOM 879 O O . SER A 1 111 ? -1.213 -15.477 -14.07 1 95.88 111 SER A O 1
ATOM 881 N N . ALA A 1 112 ? 1.027 -15.625 -14.133 1 95.38 112 ALA A N 1
ATOM 882 C CA . ALA A 1 112 ? 1.179 -14.18 -14.258 1 95.38 112 ALA A CA 1
ATOM 883 C C . ALA A 1 112 ? 0.484 -13.664 -15.516 1 95.38 112 ALA A C 1
ATOM 885 O O . ALA A 1 112 ? -0.154 -12.609 -15.492 1 95.38 112 ALA A O 1
ATOM 886 N N . SER A 1 113 ? 0.694 -14.383 -16.547 1 93.12 113 SER A N 1
ATOM 887 C CA . SER A 1 113 ? 0.08 -14.016 -17.812 1 93.12 113 SER A CA 1
ATOM 888 C C . SER A 1 113 ? -1.442 -14.031 -17.719 1 93.12 113 SER A C 1
ATOM 890 O O . SER A 1 113 ? -2.107 -13.094 -18.156 1 93.12 113 SER A O 1
ATOM 892 N N . ILE A 1 114 ? -2.01 -15.016 -17.156 1 95.69 114 ILE A N 1
ATOM 893 C CA . ILE A 1 114 ? -3.455 -15.148 -17.016 1 95.69 114 ILE A CA 1
ATOM 894 C C . ILE A 1 114 ? -3.984 -14.031 -16.109 1 95.69 114 ILE A C 1
ATOM 896 O O . ILE A 1 114 ? -5.008 -13.414 -16.422 1 95.69 114 ILE A O 1
ATOM 900 N N . LEU A 1 115 ? -3.271 -13.758 -15.078 1 97.12 115 LEU A N 1
ATOM 901 C CA . LEU A 1 115 ? -3.736 -12.812 -14.062 1 97.12 115 LEU A CA 1
ATOM 902 C C . LEU A 1 115 ? -3.385 -11.383 -14.453 1 97.12 115 LEU A C 1
ATOM 904 O O . LEU A 1 115 ? -3.822 -10.43 -13.797 1 97.12 115 LEU A O 1
ATOM 908 N N . GLY A 1 116 ? -2.592 -11.203 -15.445 1 95 116 GLY A N 1
ATOM 909 C CA . GLY A 1 116 ? -2.242 -9.867 -15.914 1 95 116 GLY A CA 1
ATOM 910 C C . GLY A 1 116 ? -1.374 -9.102 -14.938 1 95 116 GLY A C 1
ATOM 911 O O . GLY A 1 116 ? -1.627 -7.926 -14.664 1 95 116 GLY A O 1
ATOM 912 N N . PHE A 1 117 ? -0.396 -9.797 -14.383 1 93.56 117 PHE A N 1
ATOM 913 C CA . PHE A 1 117 ? 0.566 -9.094 -13.539 1 93.56 117 PHE A CA 1
ATOM 914 C C . PHE A 1 117 ? 1.435 -8.164 -14.375 1 93.56 117 PHE A C 1
ATOM 916 O O . PHE A 1 117 ? 2.256 -8.625 -15.172 1 93.56 117 PHE A O 1
ATOM 923 N N . ASN A 1 118 ? 1.191 -6.898 -14.234 1 75.94 118 ASN A N 1
ATOM 924 C CA . ASN A 1 118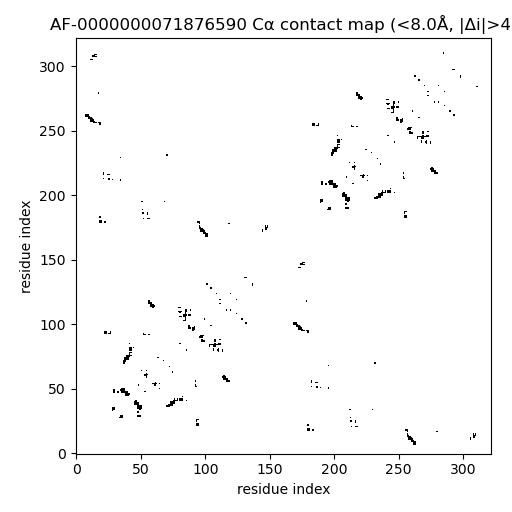 ? 1.815 -5.887 -15.078 1 75.94 118 ASN A CA 1
ATOM 925 C C . ASN A 1 118 ? 3.281 -5.676 -14.703 1 75.94 118 ASN A C 1
ATOM 927 O O . ASN A 1 118 ? 4.109 -5.395 -15.57 1 75.94 118 ASN A O 1
ATOM 931 N N . ASP A 1 119 ? 3.605 -5.695 -13.5 1 70.81 119 ASP A N 1
ATOM 932 C CA . ASP A 1 119 ? 4.949 -5.328 -13.062 1 70.81 119 ASP A CA 1
ATOM 933 C C . ASP A 1 119 ? 5.945 -6.449 -13.359 1 70.81 119 ASP A C 1
ATOM 935 O O . ASP A 1 119 ? 7.156 -6.258 -13.234 1 70.81 119 ASP A O 1
ATOM 939 N N . LEU A 1 120 ? 5.379 -7.555 -13.719 1 80.62 120 LEU A N 1
ATOM 940 C CA . LEU A 1 120 ? 6.281 -8.648 -14.078 1 80.62 120 LEU A CA 1
ATOM 941 C C . LEU A 1 120 ? 6.387 -8.789 -15.594 1 80.62 120 LEU A C 1
ATOM 943 O O . LEU A 1 120 ? 5.387 -9.039 -16.266 1 80.62 120 LEU A O 1
ATOM 947 N N . ASP A 1 121 ? 7.078 -7.809 -16.078 1 61.84 121 ASP A N 1
ATOM 948 C CA . ASP A 1 121 ? 7.172 -7.715 -17.531 1 61.84 121 ASP A CA 1
ATOM 949 C C . ASP A 1 121 ? 7.633 -9.039 -18.141 1 61.84 121 ASP A C 1
ATOM 951 O O . ASP A 1 121 ? 8.406 -9.773 -17.531 1 61.84 121 ASP A O 1
ATOM 955 N N . LYS A 1 122 ? 7.012 -9.359 -19.141 1 62.72 122 LYS A N 1
ATOM 956 C CA . LYS A 1 122 ? 7.449 -10.477 -19.969 1 62.72 122 LYS A CA 1
ATOM 957 C C . LYS A 1 122 ? 8.969 -10.461 -20.156 1 62.72 122 LYS A C 1
ATOM 959 O O . LYS A 1 122 ? 9.617 -11.508 -20.094 1 62.72 122 LYS A O 1
ATOM 964 N N . ALA A 1 123 ? 9.453 -9.305 -20.141 1 60.62 123 ALA A N 1
ATOM 965 C CA . ALA A 1 123 ? 10.891 -9.156 -20.359 1 60.62 123 ALA A CA 1
ATOM 966 C C . ALA A 1 123 ? 11.68 -9.758 -19.203 1 60.62 123 ALA A C 1
ATOM 968 O O . ALA A 1 123 ? 12.719 -10.391 -19.406 1 60.62 123 ALA A O 1
ATOM 969 N N . CYS A 1 124 ? 11.102 -9.641 -18.047 1 69.81 124 CYS A N 1
ATOM 970 C CA . CYS A 1 124 ? 11.797 -10.195 -16.891 1 69.81 124 CYS A CA 1
ATOM 971 C C . CYS A 1 124 ? 11.836 -11.719 -16.969 1 69.81 124 CYS A C 1
ATOM 973 O O . CYS A 1 124 ? 12.891 -12.328 -16.75 1 69.81 124 CYS A O 1
ATOM 975 N N . PHE A 1 125 ? 10.742 -12.117 -17.375 1 72.62 125 PHE A N 1
ATOM 976 C CA . PHE A 1 125 ? 10.703 -13.57 -17.484 1 72.62 125 PHE A CA 1
ATOM 977 C C . PHE A 1 125 ? 11.578 -14.055 -18.625 1 72.62 125 PHE A C 1
ATOM 979 O O . PHE A 1 125 ? 12.242 -15.094 -18.516 1 72.62 125 PHE A O 1
ATOM 986 N N . ASP A 1 126 ? 11.633 -13.328 -19.656 1 70.38 126 ASP A N 1
ATOM 987 C CA . ASP A 1 126 ? 12.461 -13.695 -20.797 1 70.38 126 ASP A CA 1
ATOM 988 C C . ASP A 1 126 ? 13.945 -13.648 -20.438 1 70.38 126 ASP A C 1
ATOM 990 O O . ASP A 1 126 ? 14.742 -14.445 -20.953 1 70.38 126 ASP A O 1
ATOM 994 N N . PHE A 1 127 ? 14.266 -12.805 -19.641 1 65.12 127 PHE A N 1
ATOM 995 C CA . PHE A 1 127 ? 15.648 -12.688 -19.188 1 65.12 127 PHE A CA 1
ATOM 996 C C . PHE A 1 127 ? 16 -13.82 -18.234 1 65.12 127 PHE A C 1
ATOM 998 O O . PHE A 1 127 ? 17.109 -14.375 -18.312 1 65.12 127 PHE A O 1
ATOM 1005 N N . LEU A 1 128 ? 15.062 -14.156 -17.5 1 67.25 128 LEU A N 1
ATOM 1006 C CA . LEU A 1 128 ? 15.336 -15.133 -16.453 1 67.25 128 LEU A CA 1
ATOM 1007 C C . LEU A 1 128 ? 15.242 -16.547 -17 1 67.25 128 LEU A C 1
ATOM 1009 O O . LEU A 1 128 ? 16.062 -17.406 -16.641 1 67.25 128 LEU A O 1
ATOM 1013 N N . LEU A 1 129 ? 14.438 -16.797 -17.938 1 70.81 129 LEU A N 1
ATOM 1014 C CA . LEU A 1 129 ? 14.141 -18.141 -18.391 1 70.81 129 LEU A CA 1
ATOM 1015 C C . LEU A 1 129 ? 15.344 -18.75 -19.109 1 70.81 129 LEU A C 1
ATOM 1017 O O . LEU A 1 129 ? 15.711 -19.891 -18.875 1 70.81 129 LEU A O 1
ATOM 1021 N N . PRO A 1 130 ? 15.922 -18.125 -20.047 1 65.25 130 PRO A N 1
ATOM 1022 C CA . PRO A 1 130 ? 17.094 -18.734 -20.672 1 65.25 130 PRO A CA 1
ATOM 1023 C C . PRO A 1 130 ? 18.156 -19.156 -19.672 1 65.25 130 PRO A C 1
ATOM 1025 O O . PRO A 1 130 ? 18.797 -20.188 -19.844 1 65.25 130 PRO A O 1
ATOM 1028 N N . LYS A 1 131 ? 18.359 -18.391 -18.703 1 62.25 131 LYS A N 1
ATOM 1029 C CA . LYS A 1 131 ? 19.359 -18.734 -17.688 1 62.25 131 LYS A CA 1
ATOM 1030 C C . LYS A 1 131 ? 19.016 -20.047 -17.016 1 62.25 131 LYS A C 1
ATOM 1032 O O . LYS A 1 131 ? 19.906 -20.766 -16.531 1 62.25 131 LYS A O 1
ATOM 1037 N N . PHE A 1 132 ? 17.891 -20.391 -16.969 1 60.59 132 PHE A N 1
ATOM 1038 C CA . PHE A 1 132 ? 17.391 -21.594 -16.344 1 60.59 132 PHE A CA 1
ATOM 1039 C C . PHE A 1 132 ? 17.531 -22.797 -17.266 1 60.59 132 PHE A C 1
ATOM 1041 O O . PHE A 1 132 ? 17.719 -23.922 -16.812 1 60.59 132 PHE A O 1
ATOM 1048 N N . PHE A 1 133 ? 17.422 -22.578 -18.531 1 59.16 133 PHE A N 1
ATOM 1049 C CA . PHE A 1 133 ? 17.422 -23.719 -19.438 1 59.16 133 PHE A CA 1
ATOM 1050 C C . PHE A 1 133 ? 18.797 -23.906 -20.062 1 59.16 133 PHE A C 1
ATOM 1052 O O . PHE A 1 133 ? 19.047 -24.906 -20.734 1 59.16 133 PHE A O 1
ATOM 1059 N N . SER A 1 134 ? 19.641 -22.891 -20.031 1 56.69 134 SER A N 1
ATOM 1060 C CA . SER A 1 134 ? 21 -23.156 -20.531 1 56.69 134 SER A CA 1
ATOM 1061 C C . SER A 1 134 ? 21.766 -24.047 -19.562 1 56.69 134 SER A C 1
ATOM 1063 O O . SER A 1 134 ? 21.75 -23.828 -18.344 1 56.69 134 SER A O 1
ATOM 1065 N N . SER A 1 135 ? 21.828 -25.359 -19.594 1 49.22 135 SER A N 1
ATOM 1066 C CA . SER A 1 135 ? 22.703 -26.359 -18.969 1 49.22 135 SER A CA 1
ATOM 1067 C C . SER A 1 135 ? 24.078 -25.781 -18.688 1 49.22 135 SER A C 1
ATOM 1069 O O . SER A 1 135 ? 24.828 -26.312 -17.875 1 49.22 135 SER A O 1
ATOM 1071 N N . LYS A 1 136 ? 24.875 -25.109 -19.578 1 45.56 136 LYS A N 1
ATOM 1072 C CA . LYS A 1 136 ? 26.219 -24.562 -19.359 1 45.56 136 LYS A CA 1
ATOM 1073 C C . LYS A 1 136 ? 26.188 -23.453 -18.312 1 45.56 136 LYS A C 1
ATOM 1075 O O . LYS A 1 136 ? 26.328 -22.266 -18.656 1 45.56 136 LYS A O 1
ATOM 1080 N N . LEU A 1 137 ? 25.328 -23.25 -17.609 1 41.19 137 LEU A N 1
ATOM 1081 C CA . LEU A 1 137 ? 25.141 -22.297 -16.531 1 41.19 137 LEU A CA 1
ATOM 1082 C C . LEU A 1 137 ? 26.203 -22.453 -15.461 1 41.19 137 LEU A C 1
ATOM 1084 O O . LEU A 1 137 ? 26.125 -21.844 -14.391 1 41.19 137 LEU A O 1
ATOM 1088 N N . GLY A 1 138 ? 27.109 -23.422 -15.57 1 38.16 138 GLY A N 1
ATOM 1089 C CA . GLY A 1 138 ? 28.141 -23.562 -14.562 1 38.16 138 GLY A CA 1
ATOM 1090 C C . GLY A 1 138 ? 28.812 -22.25 -14.195 1 38.16 138 GLY A C 1
ATOM 1091 O O . GLY A 1 138 ? 29.156 -22.031 -13.031 1 38.16 138 GLY A O 1
ATOM 1092 N N . THR A 1 139 ? 29.578 -21.516 -15.164 1 35.97 139 THR A N 1
ATOM 1093 C CA . THR A 1 139 ? 30.547 -20.453 -14.867 1 35.97 139 THR A CA 1
ATOM 1094 C C . THR A 1 139 ? 29.828 -19.156 -14.539 1 35.97 139 THR A C 1
ATOM 1096 O O . THR A 1 139 ? 30.406 -18.25 -13.93 1 35.97 139 THR A O 1
ATOM 1099 N N . PHE A 1 140 ? 28.781 -18.766 -15.227 1 37.25 140 PHE A N 1
ATOM 1100 C CA . PHE A 1 140 ? 28.328 -17.406 -14.953 1 37.25 140 PHE A CA 1
ATOM 1101 C C . PHE A 1 140 ? 27.484 -17.359 -13.688 1 37.25 140 PHE A C 1
ATOM 1103 O O . PHE A 1 140 ? 26.906 -16.312 -13.359 1 37.25 140 PHE A O 1
ATOM 1110 N N . TYR A 1 141 ? 27.344 -18.375 -13.039 1 36.06 141 TYR A N 1
ATOM 1111 C CA . TYR A 1 141 ? 26.547 -18.359 -11.82 1 36.06 141 TYR A CA 1
ATOM 1112 C C . TYR A 1 141 ? 27.047 -17.312 -10.844 1 36.06 141 TYR A C 1
ATOM 1114 O O . TYR A 1 141 ? 26.5 -17.141 -9.758 1 36.06 141 TYR A O 1
ATOM 1122 N N . GLN A 1 142 ? 28.344 -17.125 -10.742 1 33.34 142 GLN A N 1
ATOM 1123 C CA . GLN A 1 142 ? 28.766 -16.391 -9.562 1 33.34 142 GLN A CA 1
ATOM 1124 C C . GLN A 1 142 ? 28.172 -14.984 -9.555 1 33.34 142 GLN A C 1
ATOM 1126 O O . GLN A 1 142 ? 28.469 -14.188 -8.656 1 33.34 142 GLN A O 1
ATOM 1131 N N . ARG A 1 143 ? 28.047 -14.328 -10.766 1 31.81 143 ARG A N 1
ATOM 1132 C CA . ARG A 1 143 ? 27.891 -12.891 -10.531 1 31.81 143 ARG A CA 1
ATOM 1133 C C . ARG A 1 143 ? 26.578 -12.578 -9.828 1 31.81 143 ARG A C 1
ATOM 1135 O O . ARG A 1 143 ? 25.594 -13.305 -10 1 31.81 143 ARG A O 1
ATOM 1142 N N . GLN A 1 144 ? 26.578 -11.539 -8.898 1 32.41 144 GLN A N 1
ATOM 1143 C CA . GLN A 1 144 ? 25.656 -10.945 -7.949 1 32.41 144 GLN A CA 1
ATOM 1144 C C . GLN A 1 144 ? 24.312 -10.641 -8.609 1 32.41 144 GLN A C 1
ATOM 1146 O O . GLN A 1 144 ? 24.266 -10.125 -9.734 1 32.41 144 GLN A O 1
ATOM 1151 N N . ILE A 1 145 ? 23.141 -11.344 -8.398 1 34.34 145 ILE A N 1
ATOM 1152 C CA . ILE A 1 145 ? 21.719 -11.031 -8.477 1 34.34 145 ILE A CA 1
ATOM 1153 C C . ILE A 1 145 ? 21.531 -9.516 -8.531 1 34.34 145 ILE A C 1
ATOM 1155 O O . ILE A 1 145 ? 21.625 -8.836 -7.504 1 34.34 145 ILE A O 1
ATOM 1159 N N . SER A 1 146 ? 22.109 -8.75 -9.555 1 34.34 146 SER A N 1
ATOM 1160 C CA . SER A 1 146 ? 21.844 -7.336 -9.797 1 34.34 146 SER A CA 1
ATOM 1161 C C . SER A 1 146 ? 20.344 -7.086 -10.008 1 34.34 146 SER A C 1
ATOM 1163 O O . SER A 1 146 ? 19.641 -7.938 -10.555 1 34.34 146 SER A O 1
ATOM 1165 N N . VAL A 1 147 ? 19.766 -6.117 -9.344 1 36.66 147 VAL A N 1
ATOM 1166 C CA . VAL A 1 147 ? 18.453 -5.48 -9.367 1 36.66 147 VAL A CA 1
ATOM 1167 C C . VAL A 1 147 ? 18.109 -5.086 -10.805 1 36.66 147 VAL A C 1
ATOM 1169 O O . VAL A 1 147 ? 18.797 -4.273 -11.414 1 36.66 147 VAL A O 1
ATOM 1172 N N . CYS A 1 148 ? 17.844 -5.875 -11.703 1 36.19 148 CYS A N 1
ATOM 1173 C CA . CYS A 1 148 ? 17.438 -5.535 -13.062 1 36.19 148 CYS A CA 1
ATOM 1174 C C . CYS A 1 148 ? 16.375 -4.441 -13.062 1 36.19 148 CYS A C 1
ATOM 1176 O O . CYS A 1 148 ? 15.297 -4.621 -12.508 1 36.19 148 CYS A O 1
ATOM 1178 N N . ILE A 1 149 ? 16.859 -3.084 -12.945 1 35.62 149 ILE A N 1
ATOM 1179 C CA . ILE A 1 149 ? 16.031 -1.925 -13.242 1 35.62 149 ILE A CA 1
ATOM 1180 C C . ILE A 1 149 ? 15.641 -1.929 -14.719 1 35.62 149 ILE A C 1
ATOM 1182 O O . ILE A 1 149 ? 16.5 -1.836 -15.594 1 35.62 149 ILE A O 1
ATOM 1186 N N . CYS A 1 150 ? 14.688 -2.572 -15.266 1 32.38 150 CYS A N 1
ATOM 1187 C CA . CYS A 1 150 ? 14.227 -2.508 -16.641 1 32.38 150 CYS A CA 1
ATOM 1188 C C . CYS A 1 150 ? 13.82 -1.088 -17.016 1 32.38 150 CYS A C 1
ATOM 1190 O O . CYS A 1 150 ? 12.82 -0.57 -16.516 1 32.38 150 CYS A O 1
ATOM 1192 N N . LEU A 1 151 ? 14.867 -0.04 -17.219 1 31.02 151 LEU A N 1
ATOM 1193 C CA . LEU A 1 151 ? 14.594 1.283 -17.766 1 31.02 151 LEU A CA 1
ATOM 1194 C C . LEU A 1 151 ? 14.211 1.192 -19.234 1 31.02 151 LEU A C 1
ATOM 1196 O O . LEU A 1 151 ? 15.031 0.787 -20.078 1 31.02 151 LEU A O 1
ATOM 1200 N N . THR A 1 152 ? 13.094 0.801 -19.781 1 31.3 152 THR A N 1
ATOM 1201 C CA . THR A 1 152 ? 12.727 1.048 -21.172 1 31.3 152 THR A CA 1
ATOM 1202 C C . THR A 1 152 ? 12.617 2.545 -21.453 1 31.3 152 THR A C 1
ATOM 1204 O O . THR A 1 152 ? 11.789 3.236 -20.859 1 31.3 152 THR A O 1
ATOM 1207 N N . GLY A 1 153 ? 13.797 3.303 -21.656 1 30.38 153 GLY A N 1
ATOM 1208 C CA . GLY A 1 153 ? 13.883 4.66 -22.172 1 30.38 153 GLY A CA 1
ATOM 1209 C C . GLY A 1 153 ? 13.273 4.816 -23.547 1 30.38 153 GLY A C 1
ATOM 1210 O O . GLY A 1 153 ? 13.672 4.137 -24.5 1 30.38 153 GLY A O 1
ATOM 1211 N N . SER A 1 154 ? 11.945 5.059 -23.75 1 30.44 154 SER A N 1
ATOM 1212 C CA . SER A 1 154 ? 11.391 5.531 -25.016 1 30.44 154 SER A CA 1
ATOM 1213 C C . SER A 1 154 ? 12.156 6.742 -25.531 1 30.44 154 SER A C 1
ATOM 1215 O O . SER A 1 154 ? 12.469 7.66 -24.781 1 30.44 154 SER A O 1
ATOM 1217 N N . ARG A 1 155 ? 12.961 6.668 -26.625 1 29.55 155 ARG A N 1
ATOM 1218 C CA . ARG A 1 155 ? 13.641 7.598 -27.516 1 29.55 155 ARG A CA 1
ATOM 1219 C C . ARG A 1 155 ? 12.672 8.625 -28.078 1 29.55 155 ARG A C 1
ATOM 1221 O O . ARG A 1 155 ? 11.664 8.266 -28.703 1 29.55 155 ARG A O 1
ATOM 1228 N N . ILE A 1 156 ? 12.461 9.828 -27.516 1 29.78 156 ILE A N 1
ATOM 1229 C CA . ILE A 1 156 ? 11.789 10.938 -28.188 1 29.78 156 ILE A CA 1
ATOM 1230 C C . ILE A 1 156 ? 12.578 11.336 -29.438 1 29.78 156 ILE A C 1
ATOM 1232 O O . ILE A 1 156 ? 13.797 11.523 -29.375 1 29.78 156 ILE A O 1
ATOM 1236 N N . PRO A 1 157 ? 12.078 11.086 -30.688 1 29.39 157 PRO A N 1
ATOM 1237 C CA . PRO A 1 157 ? 12.594 11.492 -32 1 29.39 157 PRO A CA 1
ATOM 1238 C C . PRO A 1 157 ? 12.781 13 -32.125 1 29.39 157 PRO A C 1
ATOM 1240 O O . PRO A 1 157 ? 11.992 13.773 -31.562 1 29.39 157 PRO A O 1
ATOM 1243 N N . SER A 1 158 ? 14.023 13.469 -32.094 1 25.59 158 SER A N 1
ATOM 1244 C CA . SER A 1 158 ? 14.422 14.82 -32.469 1 25.59 158 SER A CA 1
ATOM 1245 C C . SER A 1 158 ? 14 15.141 -33.906 1 25.59 158 SER A C 1
ATOM 1247 O O . SER A 1 158 ? 14.281 14.375 -34.812 1 25.59 158 SER A O 1
ATOM 1249 N N . VAL A 1 159 ? 12.852 15.852 -34.125 1 27.56 159 VAL A N 1
ATOM 1250 C CA . VAL A 1 159 ? 12.445 16.531 -35.344 1 27.56 159 VAL A CA 1
ATOM 1251 C C . VAL A 1 159 ? 13.531 17.516 -35.781 1 27.56 159 VAL A C 1
ATOM 1253 O O . VAL A 1 159 ? 13.859 18.438 -35.031 1 27.56 159 VAL A O 1
ATOM 1256 N N . SER A 1 160 ? 14.562 17.078 -36.438 1 23.8 160 SER A N 1
ATOM 1257 C CA . SER A 1 160 ? 15.516 17.859 -37.219 1 23.8 160 SER A CA 1
ATOM 1258 C C . SER A 1 160 ? 14.797 18.781 -38.188 1 23.8 160 SER A C 1
ATOM 1260 O O . SER A 1 160 ? 13.969 18.344 -39 1 23.8 160 SER A O 1
ATOM 1262 N N . SER A 1 161 ? 14.648 20.156 -37.812 1 21.53 161 SER A N 1
ATOM 1263 C CA . SER A 1 161 ? 15 21.109 -38.844 1 21.53 161 SER A CA 1
ATOM 1264 C C . SER A 1 161 ? 16.484 21.016 -39.219 1 21.53 161 SER A C 1
ATOM 1266 O O . SER A 1 161 ? 17.312 20.719 -38.344 1 21.53 161 SER A O 1
ATOM 1268 N N . MET B 1 1 ? 29.391 -42.312 -0.312 1 39.38 1 MET B N 1
ATOM 1269 C CA . MET B 1 1 ? 29.422 -40.844 -0.416 1 39.38 1 MET B CA 1
ATOM 1270 C C . MET B 1 1 ? 28.109 -40.312 -0.992 1 39.38 1 MET B C 1
ATOM 1272 O O . MET B 1 1 ? 27.766 -40.625 -2.133 1 39.38 1 MET B O 1
ATOM 1276 N N . ALA B 1 2 ? 27.141 -40.031 -0.181 1 47.97 2 ALA B N 1
ATOM 1277 C CA . ALA B 1 2 ? 25.812 -39.562 -0.531 1 47.97 2 ALA B CA 1
ATOM 1278 C C . ALA B 1 2 ? 25.906 -38.312 -1.417 1 47.97 2 ALA B C 1
ATOM 1280 O O . ALA B 1 2 ? 26.578 -37.344 -1.069 1 47.97 2 ALA B O 1
ATOM 1281 N N . THR B 1 3 ? 26.031 -38.469 -2.707 1 46.91 3 THR B N 1
ATOM 1282 C CA . THR B 1 3 ? 25.969 -37.344 -3.615 1 46.91 3 THR B CA 1
ATOM 1283 C C . THR B 1 3 ? 24.875 -36.375 -3.201 1 46.91 3 THR B C 1
ATOM 1285 O O . THR B 1 3 ? 23.688 -36.75 -3.162 1 46.91 3 THR B O 1
ATOM 1288 N N . SER B 1 4 ? 25.172 -35.531 -2.238 1 49.44 4 SER B N 1
ATOM 1289 C CA . SER B 1 4 ? 24.266 -34.438 -1.857 1 49.44 4 SER B CA 1
ATOM 1290 C C . SER B 1 4 ? 23.484 -33.938 -3.064 1 49.44 4 SER B C 1
ATOM 1292 O O . SER B 1 4 ? 24.078 -33.625 -4.109 1 49.44 4 SER B O 1
ATOM 1294 N N . ALA B 1 5 ? 22.391 -34.438 -3.385 1 51.19 5 ALA B N 1
ATOM 1295 C CA . ALA B 1 5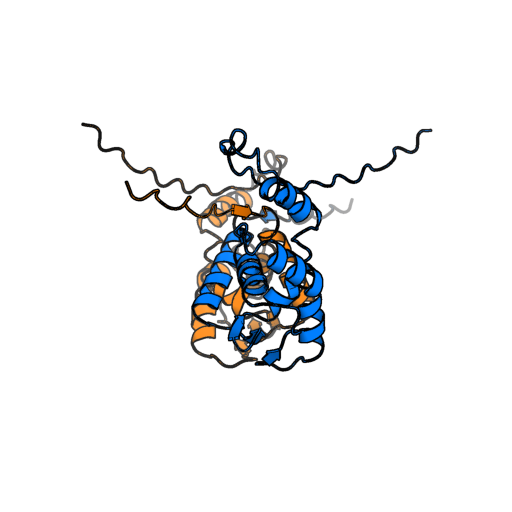 ? 21.469 -33.906 -4.402 1 51.19 5 ALA B CA 1
ATOM 1296 C C . ALA B 1 5 ? 21.656 -32.406 -4.594 1 51.19 5 ALA B C 1
ATOM 1298 O O . ALA B 1 5 ? 21.938 -31.688 -3.639 1 51.19 5 ALA B O 1
ATOM 1299 N N . PRO B 1 6 ? 22.156 -31.922 -5.762 1 51.94 6 PRO B N 1
ATOM 1300 C CA . PRO B 1 6 ? 22.359 -30.5 -6.043 1 51.94 6 PRO B CA 1
ATOM 1301 C C . PRO B 1 6 ? 21.25 -29.625 -5.457 1 51.94 6 PRO B C 1
ATOM 1303 O O . PRO B 1 6 ? 20.094 -30.016 -5.445 1 51.94 6 PRO B O 1
ATOM 1306 N N . ARG B 1 7 ? 21.469 -28.953 -4.336 1 54.69 7 ARG B N 1
ATOM 1307 C CA . ARG B 1 7 ? 20.625 -27.953 -3.695 1 54.69 7 ARG B CA 1
ATOM 1308 C C . ARG B 1 7 ? 19.859 -27.141 -4.734 1 54.69 7 ARG B C 1
ATOM 1310 O O . ARG B 1 7 ? 20.438 -26.703 -5.734 1 54.69 7 ARG B O 1
ATOM 1317 N N . SER B 1 8 ? 18.547 -27.422 -4.898 1 64.44 8 SER B N 1
ATOM 1318 C CA . SER B 1 8 ? 17.688 -26.703 -5.832 1 64.44 8 SER B CA 1
ATOM 1319 C C . SER B 1 8 ? 17.969 -25.203 -5.801 1 64.44 8 SER B C 1
ATOM 1321 O O . SER B 1 8 ? 18.109 -24.609 -4.727 1 64.44 8 SER B O 1
ATOM 1323 N N . SER B 1 9 ? 18.578 -24.641 -6.859 1 80.25 9 SER B N 1
ATOM 1324 C CA . SER B 1 9 ? 18.922 -23.234 -7.012 1 80.25 9 SER B CA 1
ATOM 1325 C C . SER B 1 9 ? 17.688 -22.344 -6.902 1 80.25 9 SER B C 1
ATOM 1327 O O . SER B 1 9 ? 16.656 -22.641 -7.504 1 80.25 9 SER B O 1
ATOM 1329 N N . VAL B 1 10 ? 17.562 -21.594 -5.82 1 85.31 10 VAL B N 1
ATOM 1330 C CA . VAL B 1 10 ? 16.516 -20.594 -5.617 1 85.31 10 VAL B CA 1
ATOM 1331 C C . VAL B 1 10 ? 16.938 -19.266 -6.227 1 85.31 10 VAL B C 1
ATOM 1333 O O . VAL B 1 10 ? 18.078 -18.828 -6.043 1 85.31 10 VAL B O 1
ATOM 1336 N N . PHE B 1 11 ? 16.016 -18.688 -7.031 1 84 11 PHE B N 1
ATOM 1337 C CA . PHE B 1 11 ? 16.266 -17.406 -7.672 1 84 11 PHE B CA 1
ATOM 1338 C C . PHE B 1 11 ? 15.336 -16.328 -7.117 1 84 11 PHE B C 1
ATOM 1340 O O . PHE B 1 11 ? 14.195 -16.625 -6.754 1 84 11 PHE B O 1
ATOM 1347 N N . THR B 1 12 ? 15.883 -15.055 -7.082 1 88.75 12 THR B N 1
ATOM 1348 C CA . THR B 1 12 ? 15.086 -13.93 -6.602 1 88.75 12 THR B CA 1
ATOM 1349 C C . THR B 1 12 ? 15.148 -12.758 -7.578 1 88.75 12 THR B C 1
ATOM 1351 O O . THR B 1 12 ? 16.234 -12.359 -8 1 88.75 12 THR B O 1
ATOM 1354 N N . PHE B 1 13 ? 14 -12.344 -8.031 1 87.19 13 PHE B N 1
ATOM 1355 C CA . PHE B 1 13 ? 13.852 -11.07 -8.734 1 87.19 13 PHE B CA 1
ATOM 1356 C C . PHE B 1 13 ? 13.25 -10.008 -7.82 1 87.19 13 PHE B C 1
ATOM 1358 O O . PHE B 1 13 ? 12.234 -10.258 -7.164 1 87.19 13 PHE B O 1
ATOM 1365 N N . GLU B 1 14 ? 13.938 -8.867 -7.738 1 90.56 14 GLU B N 1
ATOM 1366 C CA . GLU B 1 14 ? 13.422 -7.773 -6.926 1 90.56 14 GLU B CA 1
ATOM 1367 C C . GLU B 1 14 ? 13.125 -6.543 -7.781 1 90.56 14 GLU B C 1
ATOM 1369 O O . GLU B 1 14 ? 14 -6.051 -8.492 1 90.56 14 GLU B O 1
ATOM 1374 N N . SER B 1 15 ? 11.953 -6.125 -7.719 1 90.44 15 SER B N 1
ATOM 1375 C CA . SER B 1 15 ? 11.586 -4.898 -8.414 1 90.44 15 SER B CA 1
ATOM 1376 C C . SER B 1 15 ? 11.859 -3.666 -7.562 1 90.44 15 SER B C 1
ATOM 1378 O O . SER B 1 15 ? 11.438 -3.6 -6.406 1 90.44 15 SER B O 1
ATOM 1380 N N . THR B 1 16 ? 12.531 -2.65 -8.133 1 89.12 16 THR B N 1
ATOM 1381 C CA . THR B 1 16 ? 12.859 -1.427 -7.414 1 89.12 16 THR B CA 1
ATOM 1382 C C . THR B 1 16 ? 11.734 -0.403 -7.539 1 89.12 16 THR B C 1
ATOM 1384 O O . THR B 1 16 ? 11.758 0.632 -6.867 1 89.12 16 THR B O 1
ATOM 1387 N N . VAL B 1 17 ? 10.766 -0.688 -8.344 1 91.62 17 VAL B N 1
ATOM 1388 C CA . VAL B 1 1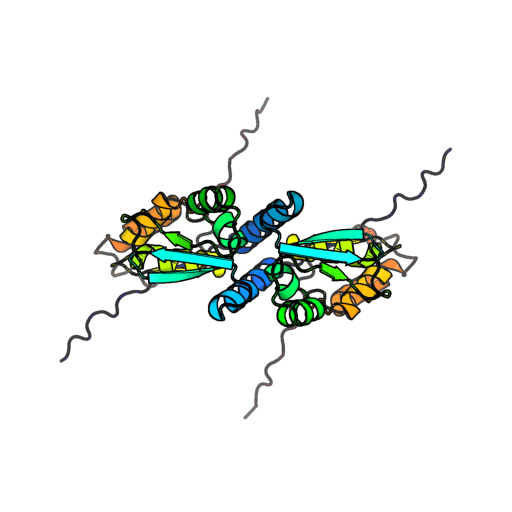7 ? 9.742 0.32 -8.602 1 91.62 17 VAL B CA 1
ATOM 1389 C C . VAL B 1 17 ? 8.391 -0.176 -8.102 1 91.62 17 VAL B C 1
ATOM 1391 O O . VAL B 1 17 ? 7.43 0.596 -8.016 1 91.62 17 VAL B O 1
ATOM 1394 N N . HIS B 1 18 ? 8.297 -1.406 -7.711 1 94.56 18 HIS B N 1
ATOM 1395 C CA . HIS B 1 18 ? 7.023 -2.041 -7.383 1 94.56 18 HIS B CA 1
ATOM 1396 C C . HIS B 1 18 ? 6.324 -1.315 -6.238 1 94.56 18 HIS B C 1
ATOM 1398 O O . HIS B 1 18 ? 5.145 -0.979 -6.344 1 94.56 18 HIS B O 1
ATOM 1404 N N . SER B 1 19 ? 7.059 -1.064 -5.203 1 96.31 19 SER B N 1
ATOM 1405 C CA . SER B 1 19 ? 6.441 -0.45 -4.035 1 96.31 19 SER B CA 1
ATOM 1406 C C . SER B 1 19 ? 5.844 0.912 -4.375 1 96.31 19 SER B C 1
ATOM 1408 O O . SER B 1 19 ? 4.727 1.227 -3.961 1 96.31 19 SER B O 1
ATOM 1410 N N . SER B 1 20 ? 6.586 1.694 -5.133 1 95.88 20 SER B N 1
ATOM 1411 C CA . SER B 1 20 ? 6.082 3.008 -5.523 1 95.88 20 SER B CA 1
ATOM 1412 C C . SER B 1 20 ? 4.879 2.887 -6.449 1 95.88 20 SER B C 1
ATOM 1414 O O . SER B 1 20 ? 3.939 3.68 -6.363 1 95.88 20 SER B O 1
ATOM 1416 N N . HIS B 1 21 ? 4.902 1.909 -7.301 1 96.12 21 HIS B N 1
ATOM 1417 C CA . HIS B 1 21 ? 3.785 1.685 -8.211 1 96.12 21 HIS B CA 1
ATOM 1418 C C . HIS B 1 21 ? 2.523 1.287 -7.457 1 96.12 21 HIS B C 1
ATOM 1420 O O . HIS B 1 21 ? 1.438 1.803 -7.734 1 96.12 21 HIS B O 1
ATOM 1426 N N . VAL B 1 22 ? 2.676 0.424 -6.52 1 97.62 22 VAL B N 1
ATOM 1427 C CA . VAL B 1 22 ? 1.533 -0.009 -5.727 1 97.62 22 VAL B CA 1
ATOM 1428 C C . VAL B 1 22 ? 0.938 1.187 -4.984 1 97.62 22 VAL B C 1
ATOM 1430 O O . VAL B 1 22 ? -0.28 1.383 -4.984 1 97.62 22 VAL B O 1
ATOM 1433 N N . LEU B 1 23 ? 1.781 1.967 -4.406 1 98.31 23 LEU B N 1
ATOM 1434 C CA . LEU B 1 23 ? 1.303 3.127 -3.662 1 98.31 23 LEU B CA 1
ATOM 1435 C C . LEU B 1 23 ? 0.553 4.09 -4.578 1 98.31 23 LEU B C 1
ATOM 1437 O O . LEU B 1 23 ? -0.481 4.641 -4.191 1 98.31 23 LEU B O 1
ATOM 1441 N N . ARG B 1 24 ? 1.076 4.273 -5.742 1 98.06 24 ARG B N 1
ATOM 1442 C CA . ARG B 1 24 ? 0.425 5.145 -6.715 1 98.06 24 ARG B CA 1
ATOM 1443 C C . ARG B 1 24 ? -0.964 4.625 -7.07 1 98.06 24 ARG B C 1
ATOM 1445 O O . ARG B 1 24 ? -1.921 5.398 -7.148 1 98.06 24 ARG B O 1
ATOM 1452 N N . CYS B 1 25 ? -1.051 3.367 -7.242 1 97.81 25 CYS B N 1
ATOM 1453 C CA . CYS B 1 25 ? -2.34 2.764 -7.559 1 97.81 25 CYS B CA 1
ATOM 1454 C C . CYS B 1 25 ? -3.316 2.92 -6.398 1 97.81 25 CYS B C 1
ATOM 1456 O O . CYS B 1 25 ? -4.492 3.219 -6.609 1 97.81 25 CYS B O 1
ATOM 1458 N N . LEU B 1 26 ? -2.834 2.732 -5.242 1 98.56 26 LEU B N 1
ATOM 1459 C CA . LEU B 1 26 ? -3.686 2.895 -4.07 1 98.56 26 LEU B CA 1
ATOM 1460 C C . LEU B 1 26 ? -4.168 4.336 -3.943 1 98.56 26 LEU B C 1
ATOM 1462 O O . LEU B 1 26 ? -5.312 4.578 -3.549 1 98.56 26 LEU B O 1
ATOM 1466 N N . ASP B 1 27 ? -3.332 5.234 -4.262 1 98.75 27 ASP B N 1
ATOM 1467 C CA . ASP B 1 27 ? -3.752 6.633 -4.258 1 98.75 27 ASP B CA 1
ATOM 1468 C C . ASP B 1 27 ? -4.855 6.879 -5.285 1 98.75 27 ASP B C 1
ATOM 1470 O O . ASP B 1 27 ? -5.812 7.605 -5.012 1 98.75 27 ASP B O 1
ATOM 1474 N N . GLU B 1 28 ? -4.652 6.328 -6.426 1 98.56 28 GLU B N 1
ATOM 1475 C CA . GLU B 1 28 ? -5.676 6.457 -7.457 1 98.56 28 GLU B CA 1
ATOM 1476 C C . GLU B 1 28 ? -7.004 5.871 -6.996 1 98.56 28 GLU B C 1
ATOM 1478 O O . GLU B 1 28 ? -8.062 6.473 -7.203 1 98.56 28 GLU B O 1
ATOM 1483 N N . GLN B 1 29 ? -6.902 4.73 -6.43 1 97.62 29 GLN B N 1
ATOM 1484 C CA . GLN B 1 29 ? -8.102 4.121 -5.875 1 97.62 29 GLN B CA 1
ATOM 1485 C C . GLN B 1 29 ? -8.781 5.055 -4.879 1 97.62 29 GLN B C 1
ATOM 1487 O O . GLN B 1 29 ? -10 5.262 -4.938 1 97.62 29 GLN B O 1
ATOM 1492 N N . ARG B 1 30 ? -8.039 5.613 -3.977 1 98.31 30 ARG B N 1
ATOM 1493 C CA . ARG B 1 30 ? -8.594 6.492 -2.951 1 98.31 30 ARG B CA 1
ATOM 1494 C C . ARG B 1 30 ? -9.273 7.707 -3.58 1 98.31 30 ARG B C 1
ATOM 1496 O O . ARG B 1 30 ? -10.391 8.062 -3.201 1 98.31 30 ARG B O 1
ATOM 1503 N N . ARG B 1 31 ? -8.609 8.305 -4.535 1 98.19 31 ARG B N 1
ATOM 1504 C CA . ARG B 1 31 ? -9.125 9.508 -5.176 1 98.19 31 ARG B CA 1
ATOM 1505 C C . ARG B 1 31 ? -10.438 9.227 -5.902 1 98.19 31 ARG B C 1
ATOM 1507 O O . ARG B 1 31 ? -11.305 10.094 -5.996 1 98.19 31 ARG B O 1
ATOM 1514 N N . ARG B 1 32 ? -10.602 8 -6.277 1 96.81 32 ARG B N 1
ATOM 1515 C CA . ARG B 1 32 ? -11.812 7.605 -6.996 1 96.81 32 ARG B CA 1
ATOM 1516 C C . ARG B 1 32 ? -12.805 6.918 -6.059 1 96.81 32 ARG B C 1
ATOM 1518 O O . ARG B 1 32 ? -13.852 6.445 -6.5 1 96.81 32 ARG B O 1
ATOM 1525 N N . ASP B 1 33 ? -12.461 6.859 -4.852 1 96.38 33 ASP B N 1
ATOM 1526 C CA . ASP B 1 33 ? -13.258 6.184 -3.834 1 96.38 33 ASP B CA 1
ATOM 1527 C C . ASP B 1 33 ? -13.562 4.742 -4.242 1 96.38 33 ASP B C 1
ATOM 1529 O O . ASP B 1 33 ? -14.703 4.293 -4.145 1 96.38 33 ASP B O 1
ATOM 1533 N N . THR B 1 34 ? -12.555 4.094 -4.793 1 93.88 34 THR B N 1
ATOM 1534 C CA . THR B 1 34 ? -12.672 2.682 -5.141 1 93.88 34 THR B CA 1
ATOM 1535 C C . THR B 1 34 ? -12.008 1.807 -4.078 1 93.88 34 THR B C 1
ATOM 1537 O O . THR B 1 34 ? -10.867 2.047 -3.688 1 93.88 34 THR B O 1
ATOM 1540 N N . MET B 1 35 ? -12.773 0.867 -3.498 1 92.88 35 MET B N 1
ATOM 1541 C CA . MET B 1 35 ? -12.328 -0.145 -2.545 1 92.88 35 MET B CA 1
ATOM 1542 C C . MET B 1 35 ? -11.984 0.488 -1.201 1 92.88 35 MET B C 1
ATOM 1544 O O . MET B 1 35 ? -11.281 -0.117 -0.387 1 92.88 35 MET B O 1
ATOM 1548 N N . CYS B 1 36 ? -12.273 1.723 -1.066 1 95.06 36 CYS B N 1
ATOM 1549 C CA . CYS B 1 36 ? -12.125 2.334 0.249 1 95.06 36 CYS B CA 1
ATOM 1550 C C . CYS B 1 36 ? -13.102 1.725 1.247 1 95.06 36 CYS B C 1
ATOM 1552 O O . CYS B 1 36 ? -14.25 1.458 0.908 1 95.06 36 CYS B O 1
ATOM 1554 N N . ASP B 1 37 ? -12.648 1.563 2.477 1 92.81 37 ASP B N 1
ATOM 1555 C CA . ASP B 1 37 ? -13.492 0.836 3.42 1 92.81 37 ASP B CA 1
ATOM 1556 C C . ASP B 1 37 ? -13.555 1.556 4.766 1 92.81 37 ASP B C 1
ATOM 1558 O O . ASP B 1 37 ? -13.93 0.958 5.777 1 92.81 37 ASP B O 1
ATOM 1562 N N . VAL B 1 38 ? -13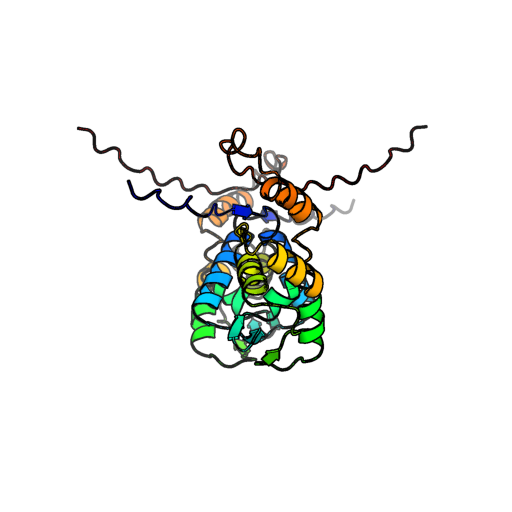.227 2.818 4.852 1 95.25 38 VAL B N 1
ATOM 1563 C CA . VAL B 1 38 ? -13.359 3.596 6.078 1 95.25 38 VAL B CA 1
ATOM 1564 C C . VAL B 1 38 ? -13.609 5.062 5.738 1 95.25 38 VAL B C 1
ATOM 1566 O O . VAL B 1 38 ? -13.133 5.559 4.719 1 95.25 38 VAL B O 1
ATOM 1569 N N . THR B 1 39 ? -14.391 5.672 6.516 1 97 39 THR B N 1
ATOM 1570 C CA . THR B 1 39 ? -14.609 7.113 6.477 1 97 39 THR B CA 1
ATOM 1571 C C . THR B 1 39 ? -14.039 7.785 7.723 1 97 39 THR B C 1
ATOM 1573 O O . THR B 1 39 ? -14.375 7.414 8.844 1 97 39 THR B O 1
ATOM 1576 N N . VAL B 1 40 ? -13.148 8.719 7.504 1 98 40 VAL B N 1
ATOM 1577 C CA . VAL B 1 40 ? -12.578 9.492 8.602 1 98 40 VAL B CA 1
ATOM 1578 C C . VAL B 1 40 ? -13.219 10.875 8.648 1 98 40 VAL B C 1
ATOM 1580 O O . VAL B 1 40 ? -13.266 11.586 7.641 1 98 40 VAL B O 1
ATOM 1583 N N . VAL B 1 41 ? -13.711 11.227 9.812 1 98.44 41 VAL B N 1
ATOM 1584 C CA . VAL B 1 41 ? -14.367 12.523 9.977 1 98.44 41 VAL B CA 1
ATOM 1585 C C . VAL B 1 41 ? -13.477 13.453 10.789 1 98.44 41 VAL B C 1
ATOM 1587 O O . VAL B 1 41 ? -13.094 13.133 11.914 1 98.44 41 VAL B O 1
ATOM 1590 N N . VAL B 1 42 ? -13.125 14.547 10.195 1 98.56 42 VAL B N 1
ATOM 1591 C CA . VAL B 1 42 ? -12.312 15.586 10.82 1 98.56 42 VAL B CA 1
ATOM 1592 C C . VAL B 1 42 ? -13.031 16.922 10.734 1 98.56 42 VAL B C 1
ATOM 1594 O O . VAL B 1 42 ? -13.312 17.422 9.641 1 98.56 42 VAL B O 1
ATOM 1597 N N . GLU B 1 43 ? -13.312 17.484 11.812 1 98.12 43 GLU B N 1
ATOM 1598 C CA . GLU B 1 43 ? -14.023 18.766 11.852 1 98.12 43 GLU B CA 1
ATOM 1599 C C . GLU B 1 43 ? -15.266 18.719 10.969 1 98.12 43 GLU B C 1
ATOM 1601 O O . GLU B 1 43 ? -15.523 19.672 10.211 1 98.12 43 GLU B O 1
ATOM 1606 N N . GLY B 1 44 ? -15.93 17.672 10.984 1 97.31 44 GLY B N 1
ATOM 1607 C CA . GLY B 1 44 ? -17.172 17.516 10.25 1 97.31 44 GLY B CA 1
ATOM 1608 C C . GLY B 1 44 ? -16.969 17.172 8.789 1 97.31 44 GLY B C 1
ATOM 1609 O O . GLY B 1 44 ? -17.938 16.859 8.078 1 97.31 44 GLY B O 1
ATOM 1610 N N . GLN B 1 45 ? -15.797 17.203 8.32 1 98.38 45 GLN B N 1
ATOM 1611 C CA . GLN B 1 45 ? -15.5 16.828 6.945 1 98.38 45 GLN B CA 1
ATOM 1612 C C . GLN B 1 45 ? -15.133 15.352 6.848 1 98.38 45 GLN B C 1
ATOM 1614 O O . GLN B 1 45 ? -14.406 14.828 7.695 1 98.38 45 GLN B O 1
ATOM 1619 N N . SER B 1 46 ? -15.672 14.719 5.816 1 98.19 46 SER B N 1
ATOM 1620 C CA . SER B 1 46 ? -15.445 13.289 5.645 1 98.19 46 SER B CA 1
ATOM 1621 C C . SER B 1 46 ? -14.328 13.023 4.637 1 98.19 46 SER B C 1
ATOM 1623 O O . SER B 1 46 ? -14.258 13.68 3.596 1 98.19 46 SER B O 1
ATOM 1625 N N . PHE B 1 47 ? -13.461 12.039 4.941 1 98.5 47 PHE B N 1
ATOM 1626 C CA . PHE B 1 47 ? -12.391 11.547 4.078 1 98.5 47 PHE B CA 1
ATOM 1627 C C . PHE B 1 47 ? -12.477 10.031 3.914 1 98.5 47 PHE B C 1
ATOM 1629 O O . PHE B 1 47 ? -12.469 9.297 4.902 1 98.5 47 PHE B O 1
ATOM 1636 N N . ARG B 1 48 ? -12.531 9.586 2.664 1 97.75 48 ARG B N 1
ATOM 1637 C CA . ARG B 1 48 ? -12.5 8.156 2.381 1 97.75 48 ARG B CA 1
ATOM 1638 C C . ARG B 1 48 ? -11.07 7.652 2.246 1 97.75 48 ARG B C 1
ATOM 1640 O O . ARG B 1 48 ? -10.211 8.344 1.688 1 97.75 48 ARG B O 1
ATOM 1647 N N . ALA B 1 49 ? -10.859 6.453 2.803 1 97.81 49 ALA B N 1
ATOM 1648 C CA . ALA B 1 49 ? -9.516 5.879 2.744 1 97.81 49 ALA B CA 1
ATOM 1649 C C . ALA B 1 49 ? -9.562 4.363 2.912 1 97.81 49 ALA B C 1
ATOM 1651 O O . ALA B 1 49 ? -10.633 3.781 3.076 1 97.81 49 ALA B O 1
ATOM 1652 N N . HIS B 1 50 ? -8.469 3.725 2.768 1 97 50 HIS B N 1
ATOM 1653 C CA . HIS B 1 50 ? -8.312 2.309 3.078 1 97 50 HIS B CA 1
ATOM 1654 C C . HIS B 1 50 ? -7.859 2.107 4.52 1 97 50 HIS B C 1
ATOM 1656 O O . HIS B 1 50 ? -6.879 2.715 4.957 1 97 50 HIS B O 1
ATOM 1662 N N . ARG B 1 51 ? -8.508 1.227 5.234 1 96.56 51 ARG B N 1
ATOM 1663 C CA . ARG B 1 51 ? -8.133 0.919 6.609 1 96.56 51 ARG B CA 1
ATOM 1664 C C . ARG B 1 51 ? -6.68 0.458 6.688 1 96.56 51 ARG B C 1
ATOM 1666 O O . ARG B 1 51 ? -5.934 0.894 7.562 1 96.56 51 ARG B O 1
ATOM 1673 N N . SER B 1 52 ? -6.352 -0.43 5.742 1 96.69 52 SER B N 1
ATOM 1674 C CA . SER B 1 52 ? -5.027 -1.042 5.762 1 96.69 52 SER B CA 1
ATOM 1675 C C . SER B 1 52 ? -3.932 0.006 5.602 1 96.69 52 SER B C 1
ATOM 1677 O O . SER B 1 52 ? -2.891 -0.069 6.262 1 96.69 52 SER B O 1
ATOM 1679 N N . ILE B 1 53 ? -4.141 1.021 4.754 1 98 53 ILE B N 1
ATOM 1680 C CA . ILE B 1 53 ? -3.152 2.074 4.535 1 98 53 ILE B CA 1
ATOM 1681 C C . ILE B 1 53 ? -3.072 2.971 5.77 1 98 53 ILE B C 1
ATOM 1683 O O . ILE B 1 53 ? -1.98 3.266 6.258 1 98 53 ILE B O 1
ATOM 1687 N N . LEU B 1 54 ? -4.211 3.389 6.312 1 97.38 54 LEU B N 1
ATOM 1688 C CA . LEU B 1 54 ? -4.219 4.242 7.496 1 97.38 54 LEU B CA 1
ATOM 1689 C C . LEU B 1 54 ? -3.535 3.549 8.672 1 97.38 54 LEU B C 1
ATOM 1691 O O . LEU B 1 54 ? -2.746 4.168 9.391 1 97.38 54 LEU B O 1
ATOM 1695 N N . ALA B 1 55 ? -3.824 2.307 8.828 1 96.69 55 ALA B N 1
ATOM 1696 C CA . ALA B 1 55 ? -3.236 1.526 9.914 1 96.69 55 ALA B CA 1
ATOM 1697 C C . ALA B 1 55 ? -1.729 1.375 9.727 1 96.69 55 ALA B C 1
ATOM 1699 O O . ALA B 1 55 ? -0.987 1.232 10.703 1 96.69 55 ALA B O 1
ATOM 1700 N N . SER B 1 56 ? -1.266 1.395 8.516 1 97.06 56 SER B N 1
ATOM 1701 C CA . SER B 1 56 ? 0.155 1.248 8.219 1 97.06 56 SER B CA 1
ATOM 1702 C C . SER B 1 56 ? 0.923 2.525 8.539 1 97.06 56 SER B C 1
ATOM 1704 O O . SER B 1 56 ? 2.125 2.48 8.812 1 97.06 56 SER B O 1
ATOM 1706 N N . CYS B 1 57 ? 0.268 3.639 8.578 1 96.38 57 CYS B N 1
ATOM 1707 C CA . CYS B 1 57 ? 0.968 4.914 8.648 1 96.38 57 CYS B CA 1
ATOM 1708 C C . CYS B 1 57 ? 0.732 5.598 9.984 1 96.38 57 CYS B C 1
ATOM 1710 O O . CYS B 1 57 ? 1.496 6.48 10.383 1 96.38 57 CYS B O 1
ATOM 1712 N N . SER B 1 58 ? -0.27 5.27 10.672 1 96.62 58 SER B N 1
ATOM 1713 C CA . SER B 1 58 ? -0.69 5.953 11.891 1 96.62 58 SER B CA 1
ATOM 1714 C C . SER B 1 58 ? -0.985 4.957 13.008 1 96.62 58 SER B C 1
ATOM 1716 O O . SER B 1 58 ? -1.889 4.129 12.891 1 96.62 58 SER B O 1
ATOM 1718 N N . GLU B 1 59 ? -0.331 5.098 14.133 1 95.88 59 GLU B N 1
ATOM 1719 C CA . GLU B 1 59 ? -0.579 4.234 15.289 1 95.88 59 GLU B CA 1
ATOM 1720 C C . GLU B 1 59 ? -1.98 4.453 15.852 1 95.88 59 GLU B C 1
ATOM 1722 O O . GLU B 1 59 ? -2.643 3.502 16.266 1 95.88 59 GLU B O 1
ATOM 1727 N N . TYR B 1 60 ? -2.352 5.672 15.883 1 95.94 60 TYR B N 1
ATOM 1728 C CA . TYR B 1 60 ? -3.699 6 16.328 1 95.94 60 TYR B CA 1
ATOM 1729 C C . TYR B 1 60 ? -4.746 5.266 15.5 1 95.94 60 TYR B C 1
ATOM 1731 O O . TYR B 1 60 ? -5.645 4.625 16.047 1 95.94 60 TYR B O 1
ATOM 1739 N N . MET B 1 61 ? -4.617 5.312 14.25 1 95.81 61 MET B N 1
ATOM 1740 C CA . MET B 1 61 ? -5.57 4.668 13.359 1 95.81 61 MET B CA 1
ATOM 1741 C C . MET B 1 61 ? -5.492 3.15 13.477 1 95.81 61 MET B C 1
ATOM 1743 O O . MET B 1 61 ? -6.512 2.463 13.43 1 95.81 61 MET B O 1
ATOM 1747 N N . MET B 1 62 ? -4.281 2.66 13.555 1 95.12 62 MET B N 1
ATOM 1748 C CA . MET B 1 62 ? -4.105 1.224 13.75 1 95.12 62 MET B CA 1
ATOM 1749 C C . MET B 1 62 ? -4.902 0.736 14.953 1 95.12 62 MET B C 1
ATOM 1751 O O . MET B 1 62 ? -5.648 -0.24 14.859 1 95.12 62 MET B O 1
ATOM 1755 N N . HIS B 1 63 ? -4.789 1.396 16.031 1 94.38 63 HIS B N 1
ATOM 1756 C CA . HIS B 1 63 ? -5.488 1.021 17.25 1 94.38 63 HIS B CA 1
ATOM 1757 C C . HIS B 1 63 ? -6.996 1.174 17.094 1 94.38 63 HIS B C 1
ATOM 1759 O O . HIS B 1 63 ? -7.758 0.282 17.469 1 94.38 63 HIS B O 1
ATOM 1765 N N . ARG B 1 64 ? -7.387 2.225 16.469 1 93.62 64 ARG B N 1
ATOM 1766 C CA . ARG B 1 64 ? -8.805 2.504 16.312 1 93.62 64 ARG B CA 1
ATOM 1767 C C . ARG B 1 64 ? -9.461 1.493 15.383 1 93.62 64 ARG B C 1
ATOM 1769 O O . ARG B 1 64 ? -10.555 0.999 15.664 1 93.62 64 ARG B O 1
ATOM 1776 N N . ILE B 1 65 ? -8.844 1.156 14.336 1 93.19 65 ILE B N 1
ATOM 1777 C CA . ILE B 1 65 ? -9.375 0.244 13.328 1 93.19 65 ILE B CA 1
ATOM 1778 C C . ILE B 1 65 ? -9.383 -1.182 13.875 1 93.19 65 ILE B C 1
ATOM 1780 O O . ILE B 1 65 ? -10.328 -1.936 13.648 1 93.19 65 ILE B O 1
ATOM 1784 N N . SER B 1 66 ? -8.367 -1.479 14.523 1 89.25 66 SER B N 1
ATOM 1785 C CA . SER B 1 66 ? -8.281 -2.82 15.094 1 89.25 66 SER B CA 1
ATOM 1786 C C . SER B 1 66 ? -9.352 -3.039 16.156 1 89.25 66 SER B C 1
ATOM 1788 O O . SER B 1 66 ? -9.797 -4.168 16.375 1 89.25 66 SER B O 1
ATOM 1790 N N . SER B 1 67 ? -9.742 -1.987 16.812 1 85 67 SER B N 1
ATOM 1791 C CA . SER B 1 67 ? -10.734 -2.074 17.875 1 85 67 SER B CA 1
ATOM 1792 C C . SER B 1 67 ? -12.148 -2.184 17.312 1 85 67 SER B C 1
ATOM 1794 O O . SER B 1 67 ? -13.039 -2.744 17.953 1 85 67 SER B O 1
ATOM 1796 N N . PHE B 1 68 ? -12.398 -1.492 16.141 1 71.56 68 PHE B N 1
ATOM 1797 C CA . PHE B 1 68 ? -13.734 -1.456 15.57 1 71.56 68 PHE B CA 1
ATOM 1798 C C . PHE B 1 68 ? -13.812 -2.328 14.32 1 71.56 68 PHE B C 1
ATOM 1800 O O . PHE B 1 68 ? -14.398 -1.928 13.312 1 71.56 68 PHE B O 1
ATOM 1807 N N . SER B 1 69 ? -13.43 -3.469 14.297 1 62.69 69 SER B N 1
ATOM 1808 C CA . SER B 1 69 ? -13.195 -4.367 13.172 1 62.69 69 SER B CA 1
ATOM 1809 C C . SER B 1 69 ? -14.32 -4.273 12.148 1 62.69 69 SER B C 1
ATOM 1811 O O . SER B 1 69 ? -14.305 -4.973 11.133 1 62.69 69 SER B O 1
ATOM 1813 N N . GLN B 1 70 ? -15.266 -3.209 12.281 1 65.44 70 GLN B N 1
ATOM 1814 C CA . GLN B 1 70 ? -16.391 -3.316 11.359 1 65.44 70 GLN B CA 1
ATOM 1815 C C . GLN B 1 70 ? -16.078 -2.631 10.031 1 65.44 70 GLN B C 1
ATOM 1817 O O . GLN B 1 70 ? -15.531 -1.523 10.016 1 65.44 70 GLN B O 1
ATOM 1822 N N . HIS B 1 71 ? -16.219 -3.354 8.945 1 64.12 71 HIS B N 1
ATOM 1823 C CA . HIS B 1 71 ? -16.188 -2.781 7.602 1 64.12 71 HIS B CA 1
ATOM 1824 C C . HIS B 1 71 ? -17.156 -1.602 7.48 1 64.12 71 HIS B C 1
ATOM 1826 O O . HIS B 1 71 ? -18.266 -1.643 8.016 1 64.12 71 HIS B O 1
ATOM 1832 N N . GLY B 1 72 ? -16.625 -0.536 6.828 1 69.56 72 GLY B N 1
ATOM 1833 C CA . GLY B 1 72 ? -17.422 0.66 6.617 1 69.56 72 GLY B CA 1
ATOM 1834 C C . GLY B 1 72 ? -17.5 1.55 7.844 1 69.56 72 GLY B C 1
ATOM 1835 O O . GLY B 1 72 ? -18.406 2.377 7.961 1 69.56 72 GLY B O 1
ATOM 1836 N N . ALA B 1 73 ? -16.594 1.419 8.695 1 81.31 73 ALA B N 1
ATOM 1837 C CA . ALA B 1 73 ? -16.578 2.18 9.945 1 81.31 73 ALA B CA 1
ATOM 1838 C C . ALA B 1 73 ? -16.344 3.662 9.68 1 81.31 73 ALA B C 1
ATOM 1840 O O . ALA B 1 73 ? -15.672 4.023 8.703 1 81.31 73 ALA B O 1
ATOM 1841 N N . VAL B 1 74 ? -17.031 4.41 10.469 1 93.62 74 VAL B N 1
ATOM 1842 C CA . VAL B 1 74 ? -16.797 5.852 10.516 1 93.62 74 VAL B CA 1
ATOM 1843 C C . VAL B 1 74 ? -15.961 6.195 11.75 1 93.62 74 VAL B C 1
ATOM 1845 O O . VAL B 1 74 ? -16.328 5.844 12.875 1 93.62 74 VAL B O 1
ATOM 1848 N N . ILE B 1 75 ? -14.828 6.766 11.523 1 95.69 75 ILE B N 1
ATOM 1849 C CA . ILE B 1 75 ? -13.93 7.16 12.602 1 95.69 75 ILE B CA 1
ATOM 1850 C C . ILE B 1 75 ? -13.891 8.68 12.719 1 95.69 75 ILE B C 1
ATOM 1852 O O . ILE B 1 75 ? -13.461 9.375 11.789 1 95.69 75 ILE B O 1
ATOM 1856 N N . THR B 1 76 ? -14.375 9.18 13.828 1 96.81 76 THR B N 1
ATOM 1857 C CA . THR B 1 76 ? -14.289 10.609 14.109 1 96.81 76 THR B CA 1
ATOM 1858 C C . THR B 1 76 ? -13.031 10.93 14.906 1 96.81 76 THR B C 1
ATOM 1860 O O . THR B 1 76 ? -12.797 10.352 15.969 1 96.81 76 THR B O 1
ATOM 1863 N N . LEU B 1 77 ? -12.234 11.844 14.391 1 98.12 77 LEU B N 1
ATOM 1864 C CA . LEU B 1 77 ? -10.969 12.172 15.047 1 98.12 77 LEU B CA 1
ATOM 1865 C C . LEU B 1 77 ? -11.18 13.203 16.141 1 98.12 77 LEU B C 1
ATOM 1867 O O . LEU B 1 77 ? -12.18 13.922 16.141 1 98.12 77 LEU B O 1
ATOM 1871 N N . PRO B 1 78 ? -10.234 13.25 17.094 1 97.81 78 PRO B N 1
ATOM 1872 C CA . PRO B 1 78 ? -10.32 14.25 18.156 1 97.81 78 PRO B CA 1
ATOM 1873 C C . PRO B 1 78 ? -10.367 15.68 17.641 1 97.81 78 PRO B C 1
ATOM 1875 O O . PRO B 1 78 ? -9.906 15.953 16.531 1 97.81 78 PRO B O 1
ATOM 1878 N N . GLN B 1 79 ? -10.883 16.562 18.453 1 97.31 79 GLN B N 1
ATOM 1879 C CA . GLN B 1 79 ? -11.086 17.953 18.062 1 97.31 79 GLN B CA 1
ATOM 1880 C C . GLN B 1 79 ? -9.75 18.641 17.797 1 97.31 79 GLN B C 1
ATOM 1882 O O . GLN B 1 79 ? -9.688 19.594 17.016 1 97.31 79 GLN B O 1
ATOM 1887 N N . GLU B 1 80 ? -8.648 18.125 18.391 1 97.38 80 GLU B N 1
ATOM 1888 C CA . GLU B 1 80 ? -7.32 18.703 18.25 1 97.38 80 GLU B CA 1
ATOM 1889 C C . GLU B 1 80 ? -6.785 18.516 16.828 1 97.38 80 GLU B C 1
ATOM 1891 O O . GLU B 1 80 ? -5.855 19.219 16.422 1 97.38 80 GLU B O 1
ATOM 1896 N N . VAL B 1 81 ? -7.363 17.578 16.156 1 98.25 81 VAL B N 1
ATOM 1897 C CA . VAL B 1 81 ? -6.949 17.328 14.773 1 98.25 81 VAL B CA 1
ATOM 1898 C C . VAL B 1 81 ? -7.809 18.156 13.82 1 98.25 81 VAL B C 1
ATOM 1900 O O . VAL B 1 81 ? -9.031 18 13.789 1 98.25 81 VAL B O 1
ATOM 1903 N N . THR B 1 82 ? -7.133 19.016 13.031 1 98.25 82 THR B N 1
ATOM 1904 C CA . THR B 1 82 ? -7.844 19.875 12.094 1 98.25 82 THR B CA 1
ATOM 1905 C C . THR B 1 82 ? -7.75 19.328 10.672 1 98.25 82 THR B C 1
ATOM 1907 O O . THR B 1 82 ? -6.91 18.484 10.383 1 98.25 82 THR B O 1
ATOM 1910 N N . VAL B 1 83 ? -8.555 19.844 9.805 1 98.44 83 VAL B N 1
ATOM 1911 C CA . VAL B 1 83 ? -8.508 19.484 8.391 1 98.44 83 VAL B CA 1
ATOM 1912 C C . VAL B 1 83 ? -7.176 19.922 7.789 1 98.44 83 VAL B C 1
ATOM 1914 O O . VAL B 1 83 ? -6.543 19.156 7.051 1 98.44 83 VAL B O 1
ATOM 1917 N N . ALA B 1 84 ? 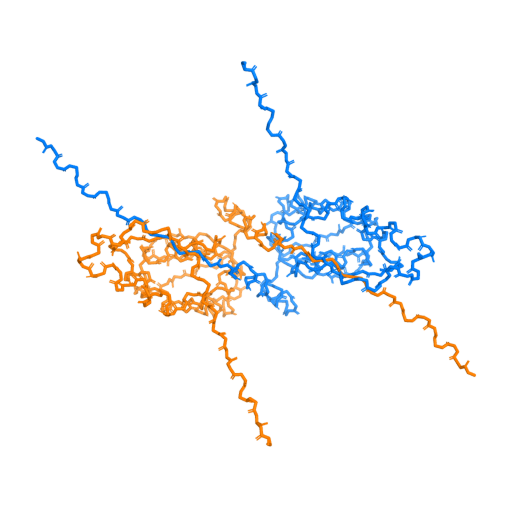-6.734 21.062 8.164 1 97.31 84 ALA B N 1
ATOM 1918 C CA . ALA B 1 84 ? -5.48 21.609 7.652 1 97.31 84 ALA B CA 1
ATOM 1919 C C . ALA B 1 84 ? -4.293 20.75 8.078 1 97.31 84 ALA B C 1
ATOM 1921 O O . ALA B 1 84 ? -3.279 20.688 7.383 1 97.31 84 ALA B O 1
ATOM 1922 N N . GLY B 1 85 ? -4.418 20.094 9.195 1 96.81 85 GLY B N 1
ATOM 1923 C CA . GLY B 1 85 ? -3.385 19.203 9.68 1 96.81 85 GLY B CA 1
ATOM 1924 C C . GLY B 1 85 ? -3.498 17.797 9.109 1 96.81 85 GLY B C 1
ATOM 1925 O O . GLY B 1 85 ? -2.492 17.188 8.727 1 96.81 85 GLY B O 1
ATOM 1926 N N . PHE B 1 86 ? -4.695 17.344 8.961 1 98.38 86 PHE B N 1
ATOM 1927 C CA . PHE B 1 86 ? -4.949 15.945 8.633 1 98.38 86 PHE B CA 1
ATOM 1928 C C . PHE B 1 86 ? -4.805 15.703 7.137 1 98.38 86 PHE B C 1
ATOM 1930 O O . PHE B 1 86 ? -4.223 14.703 6.715 1 98.38 86 PHE B O 1
ATOM 1937 N N . GLU B 1 87 ? -5.328 16.562 6.348 1 98.44 87 GLU B N 1
ATOM 1938 C CA . GLU B 1 87 ? -5.414 16.328 4.91 1 98.44 87 GLU B CA 1
ATOM 1939 C C . GLU B 1 87 ? -4.027 16.125 4.301 1 98.44 87 GLU B C 1
ATOM 1941 O O . GLU B 1 87 ? -3.803 15.18 3.543 1 98.44 87 GLU B O 1
ATOM 1946 N N . PRO B 1 88 ? -3.008 16.984 4.633 1 97 88 PRO B N 1
ATOM 1947 C CA . PRO B 1 88 ? -1.663 16.734 4.109 1 97 88 PRO B CA 1
ATOM 1948 C C . PRO B 1 88 ? -1.079 15.414 4.59 1 97 88 PRO B C 1
ATOM 1950 O O . PRO B 1 88 ? -0.308 14.773 3.871 1 97 88 PRO B O 1
ATOM 1953 N N . LEU B 1 89 ? -1.441 14.984 5.77 1 97.31 89 LEU B N 1
ATOM 1954 C CA . LEU B 1 89 ? -0.968 13.711 6.305 1 97.31 89 LEU B CA 1
ATOM 1955 C C . LEU B 1 89 ? -1.591 12.539 5.551 1 97.31 89 LEU B C 1
ATOM 1957 O O . LEU B 1 89 ? -0.905 11.562 5.238 1 97.31 89 LEU B O 1
ATOM 1961 N N . LEU B 1 90 ? -2.855 12.672 5.312 1 98.62 90 LEU B N 1
ATOM 1962 C CA . LEU B 1 90 ? -3.539 11.656 4.516 1 98.62 90 LEU B CA 1
ATOM 1963 C C . LEU B 1 90 ? -2.896 11.531 3.139 1 98.62 90 LEU B C 1
ATOM 1965 O O . LEU B 1 90 ? -2.627 10.414 2.678 1 98.62 90 LEU B O 1
ATOM 1969 N N . LYS B 1 91 ? -2.686 12.656 2.535 1 98.12 91 LYS B N 1
ATOM 1970 C CA . LYS B 1 91 ? -2.043 12.641 1.225 1 98.12 91 LYS B CA 1
ATOM 1971 C C . LYS B 1 91 ? -0.646 12.031 1.303 1 98.12 91 LYS B C 1
ATOM 1973 O O . LYS B 1 91 ? -0.254 11.25 0.434 1 98.12 91 LYS B O 1
ATOM 1978 N N . PHE B 1 92 ? 0.078 12.305 2.312 1 96.75 92 PHE B N 1
ATOM 1979 C CA . PHE B 1 92 ? 1.406 11.734 2.514 1 96.75 92 PHE B CA 1
ATOM 1980 C C . PHE B 1 92 ? 1.341 10.219 2.588 1 96.75 92 PHE B C 1
ATOM 1982 O O . PHE B 1 92 ? 2.16 9.523 1.979 1 96.75 92 PHE B O 1
ATOM 1989 N N . ALA B 1 93 ? 0.377 9.758 3.312 1 97.88 93 ALA B N 1
ATOM 1990 C CA . ALA B 1 93 ? 0.21 8.312 3.479 1 97.88 93 ALA B CA 1
ATOM 1991 C C . ALA B 1 93 ? 0.129 7.613 2.127 1 97.88 93 ALA B C 1
ATOM 1993 O O . ALA B 1 93 ? 0.634 6.5 1.967 1 97.88 93 ALA B O 1
ATOM 1994 N N . TYR B 1 94 ? -0.396 8.328 1.151 1 98.38 94 TYR B N 1
ATOM 1995 C CA . TYR B 1 94 ? -0.67 7.691 -0.132 1 98.38 94 TYR B CA 1
ATOM 1996 C C . TYR B 1 94 ? 0.363 8.102 -1.175 1 98.38 94 TYR B C 1
ATOM 1998 O O . TYR B 1 94 ? 0.414 7.527 -2.266 1 98.38 94 TYR B O 1
ATOM 2006 N N . THR B 1 95 ? 1.273 9.078 -0.901 1 97.62 95 THR B N 1
ATOM 2007 C CA . THR B 1 95 ? 2.082 9.617 -1.99 1 97.62 95 THR B CA 1
ATOM 2008 C C . THR B 1 95 ? 3.549 9.711 -1.58 1 97.62 95 THR B C 1
ATOM 2010 O O . THR B 1 95 ? 4.422 9.914 -2.424 1 97.62 95 THR B O 1
ATOM 2013 N N . SER B 1 96 ? 3.857 9.609 -0.383 1 95.25 96 SER B N 1
ATOM 2014 C CA . SER B 1 96 ? 5.199 9.773 0.167 1 95.25 96 SER B CA 1
ATOM 2015 C C . SER B 1 96 ? 5.605 11.242 0.194 1 95.25 96 SER B C 1
ATOM 2017 O O . SER B 1 96 ? 6.75 11.57 0.518 1 95.25 96 SER B O 1
ATOM 2019 N N . LYS B 1 97 ? 4.723 12.109 -0.195 1 93.88 97 LYS B N 1
ATOM 2020 C CA . LYS B 1 97 ? 5.016 13.531 -0.264 1 93.88 97 LYS B CA 1
ATOM 2021 C C . LYS B 1 97 ? 4.168 14.32 0.735 1 93.88 97 LYS B C 1
ATOM 2023 O O . LYS B 1 97 ? 2.943 14.18 0.759 1 93.88 97 LYS B O 1
ATOM 2028 N N . LEU B 1 98 ? 4.805 15.031 1.566 1 93.81 98 LEU B N 1
ATO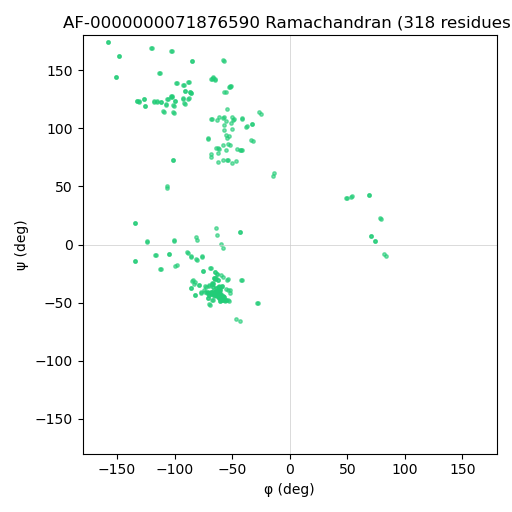M 2029 C CA . LEU B 1 98 ? 4.137 15.969 2.455 1 93.81 98 LEU B CA 1
ATOM 2030 C C . LEU B 1 98 ? 4.262 17.391 1.928 1 93.81 98 LEU B C 1
ATOM 2032 O O . LEU B 1 98 ? 5.367 17.938 1.845 1 93.81 98 LEU B O 1
ATOM 2036 N N . ILE B 1 99 ? 3.182 17.969 1.551 1 92.06 99 ILE B N 1
ATOM 2037 C CA . ILE B 1 99 ? 3.139 19.312 1.01 1 92.06 99 ILE B CA 1
ATOM 2038 C C . ILE B 1 99 ? 2.545 20.266 2.047 1 92.06 99 ILE B C 1
ATOM 2040 O O . ILE B 1 99 ? 1.477 20 2.602 1 92.06 99 ILE B O 1
ATOM 2044 N N . PHE B 1 100 ? 3.275 21.266 2.314 1 89.38 100 PHE B N 1
ATOM 2045 C CA . PHE B 1 100 ? 2.805 22.156 3.363 1 89.38 100 PHE B CA 1
ATOM 2046 C C . PHE B 1 100 ? 3.252 23.594 3.092 1 89.38 100 PHE B C 1
ATOM 2048 O O . PHE B 1 100 ? 4.066 23.828 2.199 1 89.38 100 PHE B O 1
ATOM 2055 N N . GLU B 1 101 ? 2.588 24.5 3.748 1 86.75 101 GLU B N 1
ATOM 2056 C CA . GLU B 1 101 ? 2.908 25.922 3.74 1 86.75 101 GLU B CA 1
ATOM 2057 C C . GLU B 1 101 ? 3.232 26.422 5.145 1 86.75 101 GLU B C 1
ATOM 2059 O O . GLU B 1 101 ? 3.055 25.688 6.125 1 86.75 101 GLU B O 1
ATOM 2064 N N . LYS B 1 102 ? 3.734 27.625 5.18 1 83.62 102 LYS B N 1
ATOM 2065 C CA . LYS B 1 102 ? 4.098 28.219 6.461 1 83.62 102 LYS B CA 1
ATOM 2066 C C . LYS B 1 102 ? 2.891 28.297 7.395 1 83.62 102 LYS B C 1
ATOM 2068 O O . LYS B 1 102 ? 3.016 28.078 8.602 1 83.62 102 LYS B O 1
ATOM 2073 N N . HIS B 1 103 ? 1.793 28.531 6.906 1 86.62 103 HIS B N 1
ATOM 2074 C CA . HIS B 1 103 ? 0.645 28.844 7.742 1 86.62 103 HIS B CA 1
ATOM 2075 C C . HIS B 1 103 ? 0.009 27.578 8.312 1 86.62 103 HIS B C 1
ATOM 2077 O O . HIS B 1 103 ? -0.784 27.656 9.258 1 86.62 103 HIS B O 1
ATOM 2083 N N . ASN B 1 104 ? 0.36 26.344 7.809 1 90.69 104 ASN B N 1
ATOM 2084 C CA . ASN B 1 104 ? -0.32 25.156 8.312 1 90.69 104 ASN B CA 1
ATOM 2085 C C . ASN B 1 104 ? 0.672 24.141 8.859 1 90.69 104 ASN B C 1
ATOM 2087 O O . ASN B 1 104 ? 0.275 23.062 9.312 1 90.69 104 ASN B O 1
ATOM 2091 N N . VAL B 1 105 ? 1.902 24.438 8.859 1 89.5 105 VAL B N 1
ATOM 2092 C CA . VAL B 1 105 ? 2.936 23.484 9.234 1 89.5 105 VAL B CA 1
ATOM 2093 C C . VAL B 1 105 ? 2.738 23.047 10.688 1 89.5 105 VAL B C 1
ATOM 2095 O O . VAL B 1 105 ? 2.934 21.891 11.031 1 89.5 105 VAL B O 1
ATOM 2098 N N . LEU B 1 106 ? 2.348 23.938 11.5 1 89.06 106 LEU B N 1
ATOM 2099 C CA . LEU B 1 106 ? 2.17 23.625 12.914 1 89.06 106 LEU B CA 1
ATOM 2100 C C . LEU B 1 106 ? 0.966 22.703 13.117 1 89.06 106 LEU B C 1
ATOM 2102 O O . LEU B 1 106 ? 1.006 21.797 13.945 1 89.06 106 LEU B O 1
ATOM 2106 N N . GLU B 1 107 ? -0.073 23 12.398 1 93.38 107 GLU B N 1
ATOM 2107 C CA . GLU B 1 107 ? -1.251 22.141 12.477 1 93.38 107 GLU B CA 1
ATOM 2108 C C . GLU B 1 107 ? -0.934 20.719 12.016 1 93.38 107 GLU B C 1
ATOM 2110 O O . GLU B 1 107 ? -1.41 19.75 12.602 1 93.38 107 GLU B O 1
ATOM 2115 N N . ILE B 1 108 ? -0.107 20.625 11.039 1 94.5 108 ILE B N 1
ATOM 2116 C CA . ILE B 1 108 ? 0.298 19.328 10.516 1 94.5 108 ILE B CA 1
ATOM 2117 C C . ILE B 1 108 ? 1.119 18.578 11.57 1 94.5 108 ILE B C 1
ATOM 2119 O O . ILE B 1 108 ? 0.846 17.406 11.867 1 94.5 108 ILE B O 1
ATOM 2123 N N . ARG B 1 109 ? 2.043 19.297 12.094 1 91.44 109 ARG B N 1
ATOM 2124 C CA . ARG B 1 109 ? 2.904 18.688 13.102 1 91.44 109 ARG B CA 1
ATOM 2125 C C . ARG B 1 109 ? 2.088 18.188 14.297 1 91.44 109 ARG B C 1
ATOM 2127 O O . ARG B 1 109 ? 2.291 17.078 14.773 1 91.44 109 ARG B O 1
ATOM 2134 N N . ASN B 1 110 ? 1.203 19.047 14.781 1 92.94 110 ASN B N 1
ATOM 2135 C CA . ASN B 1 110 ? 0.364 18.672 15.914 1 92.94 110 ASN B CA 1
ATOM 2136 C C . ASN B 1 110 ? -0.522 17.469 15.602 1 92.94 110 ASN B C 1
ATOM 2138 O O . ASN B 1 110 ? -0.623 16.547 16.406 1 92.94 110 ASN B O 1
ATOM 2142 N N . SER B 1 111 ? -1.117 17.484 14.453 1 95.94 111 SER B N 1
ATOM 2143 C CA . SER B 1 111 ? -1.967 16.375 14.039 1 95.94 111 SER B CA 1
ATOM 2144 C C . SER B 1 111 ? -1.16 15.094 13.891 1 95.94 111 SER B C 1
ATOM 2146 O O . SER B 1 111 ? -1.613 14.023 14.297 1 95.94 111 SER B O 1
ATOM 2148 N N . ALA B 1 112 ? -0.017 15.242 13.297 1 95.38 112 ALA B N 1
ATOM 2149 C CA . ALA B 1 112 ? 0.856 14.086 13.141 1 95.38 112 ALA B CA 1
ATOM 2150 C C . ALA B 1 112 ? 1.195 13.469 14.5 1 95.38 112 ALA B C 1
ATOM 2152 O O . ALA B 1 112 ? 1.224 12.242 14.641 1 95.38 112 ALA B O 1
ATOM 2153 N N . SER B 1 113 ? 1.496 14.336 15.391 1 93.12 113 SER B N 1
ATOM 2154 C CA . SER B 1 113 ? 1.832 13.891 16.734 1 93.12 113 SER B CA 1
ATOM 2155 C C . SER B 1 113 ? 0.661 13.156 17.391 1 93.12 113 SER B C 1
ATOM 2157 O O . SER B 1 113 ? 0.836 12.078 17.953 1 93.12 113 SER B O 1
ATOM 2159 N N . ILE B 1 114 ? -0.501 13.656 17.297 1 95.69 114 ILE B N 1
ATOM 2160 C CA . ILE B 1 114 ? -1.699 13.047 17.875 1 95.69 114 ILE B CA 1
ATOM 2161 C C . ILE B 1 114 ? -1.975 11.711 17.188 1 95.69 114 ILE B C 1
ATOM 2163 O O . ILE B 1 114 ? -2.285 10.719 17.859 1 95.69 114 ILE B O 1
ATOM 2167 N N . LEU B 1 115 ? -1.814 11.68 15.922 1 97.12 115 LEU B N 1
ATOM 2168 C CA . LEU B 1 115 ? -2.182 10.508 15.141 1 97.12 115 LEU B CA 1
ATOM 2169 C C . LEU B 1 115 ? -1.046 9.492 15.117 1 97.12 115 LEU B C 1
ATOM 2171 O O . LEU B 1 115 ? -1.218 8.375 14.625 1 97.12 115 LEU B O 1
ATOM 2175 N N . GLY B 1 116 ? 0.095 9.859 15.578 1 94.94 116 GLY B N 1
ATOM 2176 C CA . GLY B 1 116 ? 1.22 8.938 15.641 1 94.94 116 GLY B CA 1
ATOM 2177 C C . GLY B 1 116 ? 1.764 8.562 14.273 1 94.94 116 GLY B C 1
ATOM 2178 O O . GLY B 1 116 ? 2.031 7.391 14.008 1 94.94 116 GLY B O 1
ATOM 2179 N N . PHE B 1 117 ? 1.866 9.555 13.422 1 93.5 117 PHE B N 1
ATOM 2180 C CA . PHE B 1 117 ? 2.506 9.305 12.141 1 93.5 117 PHE B CA 1
ATOM 2181 C C . PHE B 1 117 ? 3.992 9.016 12.32 1 93.5 117 PHE B C 1
ATOM 2183 O O . PHE B 1 117 ? 4.758 9.898 12.711 1 93.5 117 PHE B O 1
ATOM 2190 N N . ASN B 1 118 ? 4.355 7.801 12.133 1 75.62 118 ASN B N 1
ATOM 2191 C CA . ASN B 1 118 ? 5.703 7.316 12.422 1 75.62 118 ASN B CA 1
ATOM 219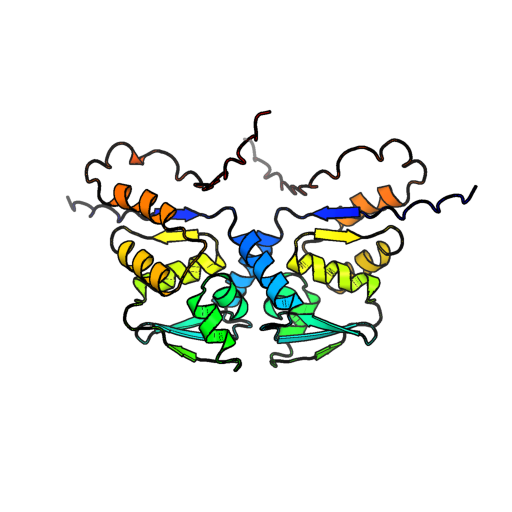2 C C . ASN B 1 118 ? 6.707 7.809 11.383 1 75.62 118 ASN B C 1
ATOM 2194 O O . ASN B 1 118 ? 7.863 8.086 11.711 1 75.62 118 ASN B O 1
ATOM 2198 N N . ASP B 1 119 ? 6.383 7.816 10.195 1 69.94 119 ASP B N 1
ATOM 2199 C CA . ASP B 1 119 ? 7.352 8.094 9.133 1 69.94 119 ASP B CA 1
ATOM 2200 C C . ASP B 1 119 ? 7.668 9.586 9.062 1 69.94 119 ASP B C 1
ATOM 2202 O O . ASP B 1 119 ? 8.586 10 8.352 1 69.94 119 ASP B O 1
ATOM 2206 N N . LEU B 1 120 ? 6.895 10.305 9.789 1 80 120 LEU B N 1
ATOM 2207 C CA . LEU B 1 120 ? 7.188 11.734 9.812 1 80 120 LEU B CA 1
ATOM 2208 C C . LEU B 1 120 ? 7.93 12.117 11.086 1 80 120 LEU B C 1
ATOM 2210 O O . LEU B 1 120 ? 7.414 11.922 12.188 1 80 120 LEU B O 1
ATOM 2214 N N . ASP B 1 121 ? 9.164 11.688 11.039 1 61.53 121 ASP B N 1
ATOM 2215 C CA . ASP B 1 121 ? 9.977 11.844 12.234 1 61.53 121 ASP B CA 1
ATOM 2216 C C . ASP B 1 121 ? 9.953 13.281 12.734 1 61.53 121 ASP B C 1
ATOM 2218 O O . ASP B 1 121 ? 9.859 14.219 11.938 1 61.53 121 ASP B O 1
ATOM 2222 N N . LYS B 1 122 ? 9.805 13.383 13.938 1 62.28 122 LYS B N 1
ATOM 2223 C CA . LYS B 1 122 ? 9.977 14.672 14.602 1 62.28 122 LYS B CA 1
ATOM 2224 C C . LYS B 1 122 ? 11.188 15.422 14.047 1 62.28 122 LYS B C 1
ATOM 2226 O O . LYS B 1 122 ? 11.133 16.625 13.828 1 62.28 122 LYS B O 1
ATOM 2231 N N . ALA B 1 123 ? 12.086 14.648 13.648 1 60.44 123 ALA B N 1
ATOM 2232 C CA . ALA B 1 123 ? 13.32 15.25 13.141 1 60.44 123 ALA B CA 1
ATOM 2233 C C . ALA B 1 123 ? 13.062 16 11.836 1 60.44 123 ALA B C 1
ATOM 2235 O O . ALA B 1 123 ? 13.609 17.078 11.617 1 60.44 123 ALA B O 1
ATOM 2236 N N . 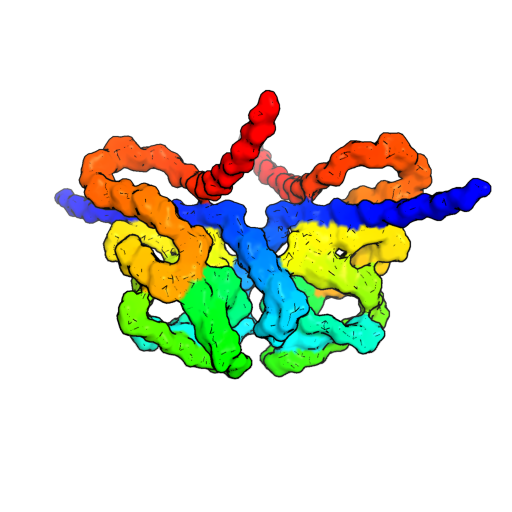CYS B 1 124 ? 12.141 15.469 11.078 1 69.5 124 CYS B N 1
ATOM 2237 C CA . CYS B 1 124 ? 11.836 16.141 9.82 1 69.5 124 CYS B CA 1
ATOM 2238 C C . CYS B 1 124 ? 11.156 17.484 10.062 1 69.5 124 CYS B C 1
ATOM 2240 O O . CYS B 1 124 ? 11.523 18.484 9.461 1 69.5 124 CYS B O 1
ATOM 2242 N N . PHE B 1 125 ? 10.344 17.328 10.984 1 72.5 125 PHE B N 1
ATOM 2243 C CA . PHE B 1 125 ? 9.648 18.578 11.281 1 72.5 125 PHE B CA 1
ATOM 2244 C C . PHE B 1 125 ? 10.586 19.578 11.938 1 72.5 125 PHE B C 1
ATOM 2246 O O . PHE B 1 125 ? 10.516 20.781 11.664 1 72.5 125 PHE B O 1
ATOM 2253 N N . ASP B 1 126 ? 11.477 19.109 12.719 1 69.94 126 ASP B N 1
ATOM 2254 C CA . ASP B 1 126 ? 12.438 19.984 13.375 1 69.94 126 ASP B CA 1
ATOM 2255 C C . ASP B 1 126 ? 13.391 20.609 12.367 1 69.94 126 ASP B C 1
ATOM 2257 O O . ASP B 1 126 ? 13.828 21.75 12.547 1 69.94 126 ASP B O 1
ATOM 2261 N N . PHE B 1 127 ? 13.68 19.922 11.422 1 65.19 127 PHE B N 1
ATOM 2262 C CA . PHE B 1 127 ? 14.547 20.438 10.367 1 65.19 127 PHE B CA 1
ATOM 2263 C C . PHE B 1 127 ? 13.82 21.469 9.508 1 65.19 127 PHE B C 1
ATOM 2265 O O . PHE B 1 127 ? 14.406 22.484 9.133 1 65.19 127 PHE B O 1
ATOM 2272 N N . LEU B 1 128 ? 12.609 21.188 9.336 1 66.81 128 LEU B N 1
ATOM 2273 C CA . LEU B 1 128 ? 11.852 22.031 8.422 1 66.81 128 LEU B CA 1
ATOM 2274 C C . LEU B 1 128 ? 11.344 23.281 9.125 1 66.81 128 LEU B C 1
ATOM 2276 O O . LEU B 1 128 ? 11.359 24.375 8.555 1 66.81 128 LEU B O 1
ATOM 2280 N N . LEU B 1 129 ? 11.078 23.203 10.352 1 70.75 129 LEU B N 1
ATOM 2281 C CA . LEU B 1 129 ? 10.43 24.297 11.07 1 70.75 129 LEU B CA 1
ATOM 2282 C C . LEU B 1 129 ? 11.367 25.484 11.203 1 70.75 129 LEU B C 1
ATOM 2284 O O . LEU B 1 129 ? 10.969 26.625 10.969 1 70.75 129 LEU B O 1
ATOM 2288 N N . PRO B 1 130 ? 12.531 25.344 11.672 1 64.75 130 PRO B N 1
ATOM 2289 C CA . PRO B 1 130 ? 13.398 26.531 11.758 1 64.75 130 PRO B CA 1
ATOM 2290 C C . PRO B 1 130 ? 13.5 27.281 10.43 1 64.75 130 PRO B C 1
ATOM 2292 O O . PRO B 1 130 ? 13.562 28.5 10.414 1 64.75 130 PRO B O 1
ATOM 2295 N N . LYS B 1 131 ? 13.609 26.578 9.391 1 62.06 131 LYS B N 1
ATOM 2296 C CA . LYS B 1 131 ? 13.711 27.203 8.078 1 62.06 131 LYS B CA 1
ATOM 2297 C C . LYS B 1 131 ? 12.5 28.094 7.805 1 62.06 131 LYS B C 1
ATOM 2299 O O . LYS B 1 131 ? 12.602 29.078 7.066 1 62.06 131 LYS B O 1
ATOM 2304 N N . PHE B 1 132 ? 11.477 27.828 8.328 1 60.44 132 PHE B N 1
ATOM 2305 C CA . PHE B 1 132 ? 10.219 28.547 8.148 1 60.44 132 PHE B CA 1
ATOM 2306 C C . PHE B 1 132 ? 10.156 29.766 9.055 1 60.44 132 PHE B C 1
ATOM 2308 O O . PHE B 1 132 ? 9.539 30.766 8.711 1 60.44 132 PHE B O 1
ATOM 2315 N N . PHE B 1 133 ? 10.734 29.672 10.211 1 59.03 133 PHE B N 1
ATOM 2316 C CA . PHE B 1 133 ? 10.594 30.766 11.164 1 59.03 133 PHE B CA 1
ATOM 2317 C C . PHE B 1 133 ? 11.805 31.688 11.125 1 59.03 133 PHE B C 1
ATOM 2319 O O . PHE B 1 133 ? 11.789 32.781 11.719 1 59.03 133 PHE B O 1
ATOM 2326 N N . SER B 1 134 ? 12.914 31.266 10.586 1 56.69 134 SER B N 1
ATOM 2327 C CA . SER B 1 134 ? 14.008 32.219 10.422 1 56.69 134 SER B CA 1
ATOM 2328 C C . SER B 1 134 ? 13.695 33.219 9.336 1 56.69 134 SER B C 1
ATOM 2330 O O . SER B 1 134 ? 13.281 32.875 8.234 1 56.69 134 SER B O 1
ATOM 2332 N N . SER B 1 135 ? 13.094 34.406 9.492 1 48.94 135 SER B N 1
ATOM 2333 C CA . SER B 1 135 ? 12.961 35.594 8.688 1 48.94 135 SER B CA 1
ATOM 2334 C C . SER B 1 135 ? 14.148 35.781 7.754 1 48.94 135 SER B C 1
ATOM 2336 O O . SER B 1 135 ? 14.07 36.531 6.77 1 48.94 135 SER B O 1
ATOM 2338 N N . LYS B 1 136 ? 15.477 35.75 8.086 1 45.78 136 LYS B N 1
ATOM 2339 C CA . LYS B 1 136 ? 16.641 35.938 7.215 1 45.78 136 LYS B CA 1
ATOM 2340 C C . LYS B 1 136 ? 16.719 34.844 6.164 1 45.78 136 LYS B C 1
ATOM 2342 O O . LYS B 1 136 ? 17.812 34.406 5.785 1 45.78 136 LYS B O 1
ATOM 2347 N N . LEU B 1 137 ? 15.906 34.062 5.973 1 40.91 137 LEU B N 1
ATOM 2348 C CA . LEU B 1 137 ? 15.812 33 4.965 1 40.91 137 LEU B CA 1
ATOM 2349 C C . LEU B 1 137 ? 15.836 33.594 3.559 1 40.91 137 LEU B C 1
ATOM 2351 O O . LEU B 1 137 ? 15.57 32.906 2.58 1 40.91 137 LEU B O 1
ATOM 2355 N N . GLY B 1 138 ? 15.945 34.906 3.391 1 38.16 138 GLY B N 1
ATOM 2356 C CA . GLY B 1 138 ? 16.031 35.469 2.051 1 38.16 138 GLY B CA 1
ATOM 2357 C C . GLY B 1 138 ? 16.953 34.688 1.136 1 38.16 138 GLY B C 1
ATOM 2358 O O . GLY B 1 138 ? 16.672 34.531 -0.053 1 38.16 138 GLY B O 1
ATOM 2359 N N . THR B 1 139 ? 18.375 34.625 1.407 1 35.94 139 THR B N 1
ATOM 2360 C CA . THR B 1 139 ? 19.406 34.219 0.461 1 35.94 139 THR B CA 1
ATOM 2361 C C . THR B 1 139 ? 19.422 32.688 0.295 1 35.94 139 THR B C 1
ATOM 2363 O O . THR B 1 139 ? 19.953 32.188 -0.684 1 35.94 139 THR B O 1
ATOM 2366 N N . PHE B 1 140 ? 19.266 31.891 1.322 1 36.84 140 PHE B N 1
ATOM 2367 C CA . PHE B 1 140 ? 19.5 30.484 1.046 1 36.84 140 PHE B CA 1
ATOM 2368 C C . PHE B 1 140 ? 18.266 29.844 0.41 1 36.84 140 PHE B C 1
ATOM 2370 O O . PHE B 1 140 ? 18.219 28.625 0.253 1 36.84 140 PHE B O 1
ATOM 2377 N N . TYR B 1 141 ? 17.312 30.531 0.097 1 36.31 141 TYR B N 1
ATOM 2378 C CA . TYR B 1 141 ? 16.141 29.969 -0.548 1 36.31 141 TYR B CA 1
ATOM 2379 C C . TYR B 1 141 ? 16.531 29.188 -1.798 1 36.31 141 TYR B C 1
ATOM 2381 O O . TYR B 1 141 ? 15.664 28.625 -2.486 1 36.31 141 TYR B O 1
ATOM 2389 N N . GLN B 1 142 ? 17.469 29.656 -2.57 1 33.5 142 GLN B N 1
ATOM 2390 C CA . GLN B 1 142 ? 17.531 29.078 -3.906 1 33.5 142 GLN B CA 1
ATOM 2391 C C . GLN B 1 142 ? 17.766 27.562 -3.842 1 33.5 142 GLN B C 1
ATOM 2393 O O . GLN B 1 142 ? 17.906 26.906 -4.875 1 33.5 142 GLN B O 1
ATOM 2398 N N . ARG B 1 143 ? 18.609 27.078 -2.848 1 31.75 143 ARG B N 1
ATOM 2399 C CA . ARG B 1 143 ? 19.078 25.734 -3.193 1 31.75 143 ARG B CA 1
ATOM 2400 C C . ARG B 1 143 ? 17.938 24.719 -3.178 1 31.75 143 ARG B C 1
ATOM 2402 O O . ARG B 1 143 ? 16.984 24.875 -2.42 1 31.75 143 ARG B O 1
ATOM 2409 N N . GLN B 1 144 ? 17.984 23.719 -4.16 1 32.47 144 GLN B N 1
ATOM 2410 C CA . GLN B 1 144 ? 17.156 22.609 -4.59 1 32.47 144 GLN B CA 1
ATOM 2411 C C . GLN B 1 144 ? 16.719 21.75 -3.4 1 32.47 144 GLN B C 1
ATOM 2413 O O . GLN B 1 144 ? 17.516 21.469 -2.506 1 32.47 144 GLN B O 1
ATOM 2418 N N . ILE B 1 145 ? 15.406 21.703 -2.873 1 34.19 145 ILE B N 1
ATOM 2419 C CA . ILE B 1 145 ? 14.594 20.719 -2.156 1 34.19 145 ILE B CA 1
ATOM 2420 C C . ILE B 1 145 ? 15.258 19.344 -2.242 1 34.19 145 ILE B C 1
ATOM 2422 O O . ILE B 1 145 ? 15.211 18.688 -3.287 1 34.19 145 ILE B O 1
ATOM 2426 N N . SER B 1 146 ? 16.531 19.125 -1.701 1 34.03 146 SER B N 1
ATOM 2427 C CA . SER B 1 146 ? 17.156 17.828 -1.541 1 34.03 146 SER B CA 1
ATOM 2428 C C . SER B 1 146 ? 16.281 16.875 -0.738 1 34.03 146 SER B C 1
ATOM 2430 O O . SER B 1 146 ? 15.523 17.312 0.141 1 34.03 146 SER B O 1
ATOM 2432 N N . VAL B 1 147 ? 16.062 15.633 -1.203 1 36.81 147 VAL B N 1
ATOM 2433 C CA . VAL B 1 147 ? 15.492 14.406 -0.652 1 36.81 147 VAL B CA 1
ATOM 2434 C C . VAL B 1 147 ? 16.078 14.148 0.74 1 36.81 147 VAL B C 1
ATOM 2436 O O . VAL B 1 147 ? 17.281 13.992 0.896 1 36.81 147 VAL B O 1
ATOM 2439 N N . CYS B 1 148 ? 15.773 14.836 1.727 1 36.41 148 CYS B N 1
ATOM 2440 C CA . CYS B 1 148 ? 16.219 14.562 3.09 1 36.41 148 CYS B CA 1
ATOM 2441 C C . CYS B 1 148 ? 16.125 13.078 3.408 1 36.41 148 CYS B C 1
ATOM 2443 O O . CYS B 1 148 ? 15.031 12.5 3.367 1 36.41 148 CYS B O 1
ATOM 2445 N N . ILE B 1 149 ? 17.188 12.258 2.951 1 34.03 149 ILE B N 1
ATOM 2446 C CA . ILE B 1 149 ? 17.375 10.891 3.416 1 34.03 149 ILE B CA 1
ATOM 2447 C C . ILE B 1 149 ? 17.641 10.883 4.918 1 34.03 149 ILE B C 1
ATOM 2449 O O . ILE B 1 149 ? 18.641 11.453 5.375 1 34.03 149 ILE B O 1
ATOM 2453 N N . CYS B 1 150 ? 16.781 10.93 5.801 1 31.75 150 CYS B N 1
ATOM 2454 C CA . CYS B 1 150 ? 16.969 10.688 7.227 1 31.75 150 CYS B CA 1
ATOM 2455 C C . CYS B 1 150 ? 17.609 9.328 7.465 1 31.75 150 CYS B C 1
ATOM 2457 O O . CYS B 1 150 ? 16.984 8.289 7.234 1 31.75 150 CYS B O 1
ATOM 2459 N N . LEU B 1 151 ? 19.047 9.125 7.141 1 30.75 151 LEU B N 1
ATOM 2460 C CA . LEU B 1 151 ? 19.812 7.934 7.512 1 30.75 151 LEU B CA 1
ATOM 2461 C C . LEU B 1 151 ? 20.016 7.863 9.023 1 30.75 151 LEU B C 1
ATOM 2463 O O . LEU B 1 151 ? 20.656 8.742 9.609 1 30.75 151 LEU B O 1
ATOM 2467 N N . THR B 1 152 ? 19.156 7.488 9.938 1 31.14 152 THR B N 1
ATOM 2468 C CA . THR B 1 152 ? 19.531 7.113 11.297 1 31.14 152 THR B CA 1
ATOM 2469 C C . THR B 1 152 ? 20.438 5.895 11.289 1 31.14 152 THR B C 1
ATOM 2471 O O . THR B 1 152 ? 20.031 4.801 10.898 1 31.14 152 THR B O 1
ATOM 2474 N N . GLY B 1 153 ? 21.75 6.02 10.828 1 30.48 153 GLY B N 1
ATOM 2475 C CA . GLY B 1 153 ? 22.781 5.012 11.008 1 30.48 153 GLY B CA 1
ATOM 2476 C C . GLY B 1 153 ? 23.094 4.73 12.469 1 30.48 153 GLY B C 1
ATOM 2477 O O . GLY B 1 153 ? 23.516 5.625 13.203 1 30.48 153 GLY B O 1
ATOM 2478 N N . SER B 1 154 ? 22.344 3.883 13.242 1 30.27 154 SER B N 1
ATOM 2479 C CA . SER B 1 154 ? 22.828 3.348 14.508 1 30.27 154 SER B CA 1
ATOM 2480 C C . SER B 1 154 ? 24.219 2.725 14.352 1 30.27 154 SER B C 1
ATOM 2482 O O . SER B 1 154 ? 24.453 1.95 13.43 1 30.27 154 SER B O 1
ATOM 2484 N N . ARG B 1 155 ? 25.312 3.359 14.805 1 28.97 155 ARG B N 1
ATOM 2485 C CA . ARG B 1 155 ? 26.703 3.002 15.031 1 28.97 155 ARG B CA 1
ATOM 2486 C C . ARG B 1 155 ? 26.828 1.768 15.922 1 28.97 155 ARG B C 1
ATOM 2488 O O . ARG B 1 155 ? 26.312 1.754 17.047 1 28.97 155 ARG B O 1
ATOM 2495 N N . ILE B 1 156 ? 26.906 0.513 15.406 1 30.22 156 ILE B N 1
ATOM 2496 C CA . ILE B 1 156 ? 27.312 -0.631 16.219 1 30.22 156 ILE B CA 1
ATOM 2497 C C . ILE B 1 156 ? 28.75 -0.432 16.703 1 30.22 156 ILE B C 1
ATOM 2499 O O . ILE B 1 156 ? 29.641 -0.117 15.898 1 30.22 156 ILE B O 1
ATOM 2503 N N . PRO B 1 157 ? 29.031 -0.125 17.984 1 29.86 157 PRO B N 1
ATOM 2504 C CA . PRO B 1 157 ? 30.328 -0.024 18.656 1 29.86 157 PRO B CA 1
ATOM 2505 C C . PRO B 1 157 ? 31.172 -1.296 18.531 1 29.86 157 PRO B C 1
ATOM 2507 O O . PRO B 1 157 ? 30.641 -2.402 18.656 1 29.86 157 PRO B O 1
ATOM 2510 N N . SER B 1 158 ? 32.062 -1.381 17.562 1 25.16 158 SER B N 1
ATOM 2511 C CA . SER B 1 158 ? 33.062 -2.453 17.531 1 25.16 158 SER B CA 1
ATOM 2512 C C . SER B 1 158 ? 33.906 -2.465 18.812 1 25.16 158 SER B C 1
ATOM 2514 O O . SER B 1 158 ? 34.406 -1.425 19.234 1 25.16 158 SER B O 1
ATOM 2516 N N . VAL B 1 159 ? 33.656 -3.408 19.781 1 27.88 159 VAL B N 1
ATOM 2517 C CA . VAL B 1 159 ? 34.438 -3.844 20.922 1 27.88 159 VAL B CA 1
ATOM 2518 C C . VAL B 1 159 ? 35.844 -4.262 20.469 1 27.88 159 VAL B C 1
ATOM 2520 O O . VAL B 1 159 ? 36 -5.207 19.688 1 27.88 159 VAL B O 1
ATOM 2523 N N . SER B 1 160 ? 36.75 -3.352 20.094 1 23.31 160 SER B N 1
ATOM 2524 C CA . SER B 1 160 ? 38.156 -3.646 19.953 1 23.31 160 SER B CA 1
ATOM 2525 C C . SER B 1 160 ? 38.719 -4.25 21.234 1 23.31 160 SER B C 1
ATOM 2527 O O . SER B 1 160 ? 38.531 -3.709 22.328 1 23.31 160 SER B O 1
ATOM 2529 N N . SER B 1 161 ? 39.219 -5.586 21.141 1 22.23 161 SER B N 1
ATOM 2530 C CA . SER B 1 161 ? 40.469 -5.941 21.797 1 22.23 161 SER B CA 1
ATOM 2531 C C . SER B 1 161 ? 41.625 -5.07 21.312 1 22.23 161 SER B C 1
ATOM 2533 O O . SER B 1 161 ? 41.656 -4.652 20.156 1 22.23 161 SER B O 1
#

Foldseek 3Di:
DPPPDPDPDDDDDDDPCVVQVVLQVQVVCQVVVHPFWEWEAAPNDIGTHHLVLLLVFFVQSVVVCVVVVDTNYYHYDDNLQHCLQVVQVRVCSRRVDRDHDLVRLVSVVSNCVVRVGPVCDPVVSVVVNVCSPPPVVVPVVPDDPPPPPVPPPDDDDDPDD/DPPPDPDPDDDDDDDPCVVQVVLQVQVVCQVVVHPFFEWEAAPNDIGTHHLVLLLVFFVQSVVVCVVVVDTNYYHYDDNLQHCLQVVQVVVCSRRVDRDHDLVRLVSVVSNCVVRVGPVCDPVVSVVVNVCSPPPVVVPVVPDDPPPPPPPPPPDPDDPDD

Organism: NCBI:txid481459

Solvent-accessible surface area (backbone atoms only — not comparable to full-atom values): 18599 Å² total; per-residue (Å²): 131,82,74,72,68,78,73,80,64,77,45,72,47,49,49,90,52,44,38,54,50,42,36,48,40,49,36,52,29,37,76,66,62,47,81,45,43,30,36,39,30,32,83,86,42,80,42,70,31,44,55,63,60,44,36,51,43,15,54,46,45,31,55,53,48,68,71,48,75,52,84,64,38,73,44,74,57,60,85,85,36,41,55,72,9,42,53,38,49,56,48,19,71,39,65,29,39,39,58,43,36,80,90,36,44,63,46,26,52,52,22,34,60,71,35,36,34,64,87,60,41,67,63,56,51,59,63,49,47,54,64,68,67,47,81,85,46,74,80,72,60,74,66,76,86,68,69,67,74,84,76,83,77,81,80,80,81,79,82,76,125,131,81,74,71,69,79,74,81,66,75,44,73,48,47,49,87,54,43,38,55,50,44,34,50,40,49,35,52,28,37,77,66,64,47,80,45,42,29,37,39,30,33,84,85,41,79,42,70,32,41,56,64,59,44,36,52,45,16,54,46,45,30,54,52,48,67,71,48,75,52,83,65,38,74,45,73,56,61,85,85,34,41,54,73,9,43,53,38,49,55,47,19,72,36,65,30,39,38,59,44,36,80,90,36,45,64,46,26,52,52,22,34,61,72,33,37,35,63,87,59,41,67,62,55,50,58,61,50,46,54,64,68,66,47,80,82,48,74,78,70,59,76,67,77,86,68,71,66,74,83,75,84,74,82,78,79,80,78,83,75,129